Protein AF-A0A292PK91-F1 (afdb_monomer_lite)

Radius of gyration: 44.52 Å; chains: 1; bounding box: 113×105×94 Å

Organism: NCBI:txid59557

Foldseek 3Di:
DDDDDDDDDDPDDPVVVVVVVVVVVVVVCVVDPPDDDDDDDDDDDDDDDDDDDDDDDDDDDDDDDDPDDDDDDDDDDDDDDDDPPPPDDPPDDPDPPPVVVCQVPDPDDDDPDPDPPPDPPPPPPPPDPDPPVVVVVVVVVVVVLVVLQVVLVVLDDPPPPDSARDDPSNVVSVQVVCVVVVHDRPPDDPDDDPVVVVVVVVVVVVVVVVVVVVCVVVVHDDDDDPPPPPPDPPDPDPDPDDDPAAHDDPNDGDHDPVSVCVVVVVPDPDDPPPPDDDDDDDDD

Structure (mmCIF, N/CA/C/O backbone):
data_AF-A0A292PK91-F1
#
_entry.id   AF-A0A292PK91-F1
#
loop_
_atom_site.group_PDB
_atom_site.id
_atom_site.type_symbol
_atom_site.label_atom_id
_atom_site.label_alt_id
_atom_site.label_comp_id
_atom_site.label_asym_id
_atom_site.label_entity_id
_atom_site.label_seq_id
_atom_site.pdbx_PDB_ins_code
_atom_site.Cartn_x
_atom_site.Cartn_y
_atom_site.Cartn_z
_atom_site.occupancy
_atom_site.B_iso_or_equiv
_atom_site.auth_seq_id
_atom_site.auth_comp_id
_atom_site.auth_asym_id
_atom_site.auth_atom_id
_atom_site.pdbx_PDB_model_num
ATOM 1 N N . MET A 1 1 ? 52.479 -15.535 22.995 1.00 41.62 1 MET A N 1
ATOM 2 C CA . MET A 1 1 ? 52.570 -15.005 21.616 1.00 41.62 1 MET A CA 1
ATOM 3 C C . MET A 1 1 ? 51.583 -13.852 21.469 1.00 41.62 1 MET A C 1
ATOM 5 O O . MET A 1 1 ? 50.394 -14.134 21.520 1.00 41.62 1 MET A O 1
ATOM 9 N N . PRO A 1 2 ? 52.003 -12.579 21.361 1.00 46.06 2 PRO A N 1
ATOM 10 C CA . PRO A 1 2 ? 51.076 -11.486 21.078 1.00 46.06 2 PRO A CA 1
ATOM 11 C C . PRO A 1 2 ? 51.066 -11.138 19.579 1.00 46.06 2 PRO A C 1
ATOM 13 O O . PRO A 1 2 ? 52.114 -10.967 18.953 1.00 46.06 2 PRO A O 1
ATOM 16 N N . GLU A 1 3 ? 49.869 -11.047 19.000 1.00 46.84 3 GLU A N 1
ATOM 17 C CA . GLU A 1 3 ? 49.635 -10.789 17.576 1.00 46.84 3 GLU A CA 1
ATOM 18 C C . GLU A 1 3 ? 49.841 -9.309 17.208 1.00 46.84 3 GLU A C 1
ATOM 20 O O . GLU A 1 3 ? 49.245 -8.395 17.783 1.00 46.84 3 GLU A O 1
ATOM 25 N N . LYS A 1 4 ? 50.689 -9.065 16.202 1.00 50.31 4 LYS A N 1
ATOM 26 C CA . LYS A 1 4 ? 50.985 -7.735 15.651 1.00 50.31 4 LYS A CA 1
ATOM 27 C C . LYS A 1 4 ? 49.859 -7.282 14.713 1.00 50.31 4 LYS A C 1
ATOM 29 O O . LYS A 1 4 ? 49.704 -7.814 13.615 1.00 50.31 4 LYS A O 1
ATOM 34 N N . ARG A 1 5 ? 49.111 -6.242 15.099 1.00 51.91 5 ARG A N 1
ATOM 35 C CA . ARG A 1 5 ? 48.135 -5.563 14.224 1.00 51.91 5 ARG A CA 1
ATOM 36 C C . ARG A 1 5 ? 48.872 -4.712 13.180 1.00 51.91 5 ARG A C 1
ATOM 38 O O . ARG A 1 5 ? 49.519 -3.726 13.524 1.00 51.91 5 ARG A O 1
ATOM 45 N N . ARG A 1 6 ? 48.762 -5.084 11.900 1.00 52.44 6 ARG A N 1
ATOM 46 C CA . ARG A 1 6 ? 49.266 -4.312 10.749 1.00 52.44 6 ARG A CA 1
ATOM 47 C C . ARG A 1 6 ? 48.347 -3.112 10.472 1.00 52.44 6 ARG A C 1
ATOM 49 O O . ARG A 1 6 ? 47.173 -3.301 10.158 1.00 52.44 6 ARG A O 1
ATOM 56 N N . LYS A 1 7 ? 48.877 -1.888 10.580 1.00 50.34 7 LYS A N 1
ATOM 57 C CA . LYS A 1 7 ? 48.243 -0.654 10.084 1.00 50.34 7 LYS A CA 1
ATOM 58 C C . LYS A 1 7 ? 48.365 -0.630 8.554 1.00 50.34 7 LYS A C 1
ATOM 60 O O . LYS A 1 7 ? 49.451 -0.855 8.033 1.00 50.34 7 LYS A O 1
ATOM 65 N N . ARG A 1 8 ? 47.256 -0.407 7.845 1.00 48.97 8 ARG A N 1
ATOM 66 C CA . ARG A 1 8 ? 47.247 -0.154 6.396 1.00 48.97 8 ARG A CA 1
ATOM 67 C C . ARG A 1 8 ? 47.401 1.348 6.180 1.00 48.97 8 ARG A C 1
ATOM 69 O O . ARG A 1 8 ? 46.568 2.110 6.663 1.00 48.97 8 ARG A O 1
ATOM 76 N N . GLU A 1 9 ? 48.463 1.750 5.495 1.00 49.50 9 GLU A N 1
ATOM 77 C CA . GLU A 1 9 ? 48.674 3.127 5.057 1.00 49.50 9 GLU A CA 1
ATOM 78 C C . GLU A 1 9 ? 47.781 3.420 3.845 1.00 49.50 9 GLU A C 1
ATOM 80 O O . GLU A 1 9 ? 47.772 2.677 2.865 1.00 49.50 9 GLU A O 1
ATOM 85 N N . ILE A 1 10 ? 46.991 4.489 3.941 1.00 54.09 10 ILE A N 1
ATOM 86 C CA . ILE A 1 10 ? 46.208 5.061 2.845 1.00 54.09 10 ILE A CA 1
ATOM 87 C C . ILE A 1 10 ? 46.933 6.349 2.473 1.00 54.09 10 ILE A C 1
ATOM 89 O O . ILE A 1 10 ? 46.660 7.392 3.057 1.00 54.09 10 ILE A O 1
ATOM 93 N N . LEU A 1 11 ? 47.900 6.281 1.561 1.00 53.09 11 LEU A N 1
ATOM 94 C CA . LEU A 1 11 ? 48.568 7.484 1.066 1.00 53.09 11 LEU A CA 1
ATOM 95 C C . LEU A 1 11 ? 49.100 7.264 -0.358 1.00 53.09 11 LEU A C 1
ATOM 97 O O . LEU A 1 11 ? 50.281 7.012 -0.555 1.00 53.09 11 LEU A O 1
ATOM 101 N N . SER A 1 12 ? 48.221 7.340 -1.363 1.00 53.69 12 SER A N 1
ATOM 102 C CA . SER A 1 12 ? 48.655 7.551 -2.762 1.00 53.69 12 SER A CA 1
ATOM 103 C C . SER A 1 12 ? 47.572 8.001 -3.760 1.00 53.69 12 SER A C 1
ATOM 105 O O . SER A 1 12 ? 47.900 8.214 -4.922 1.00 53.69 12 SER A O 1
ATOM 107 N N . SER A 1 13 ? 46.306 8.215 -3.367 1.00 53.09 13 SER A N 1
ATOM 108 C CA . SER A 1 13 ? 45.252 8.578 -4.343 1.00 53.09 13 SER A CA 1
ATOM 109 C C . SER A 1 13 ? 45.141 10.080 -4.649 1.00 53.09 13 SER A C 1
ATOM 111 O O . SER A 1 13 ? 44.641 10.445 -5.710 1.00 53.09 13 SER A O 1
ATOM 113 N N . SER A 1 14 ? 45.625 10.964 -3.767 1.00 58.06 14 SER A N 1
ATOM 114 C CA . SER A 1 14 ? 45.359 12.410 -3.864 1.00 58.06 14 SER A CA 1
ATOM 115 C C . SER A 1 14 ? 46.046 13.103 -5.041 1.00 58.06 14 SER A C 1
ATOM 117 O O . SER A 1 14 ? 45.512 14.074 -5.560 1.00 58.06 14 SER A O 1
ATOM 119 N N . ARG A 1 15 ? 47.203 12.608 -5.500 1.00 58.53 15 ARG A N 1
ATOM 120 C CA . ARG A 1 15 ? 47.969 13.252 -6.582 1.00 58.53 15 ARG A CA 1
ATOM 121 C C . ARG A 1 15 ? 47.265 13.125 -7.939 1.00 58.53 15 ARG A C 1
ATOM 123 O O . ARG A 1 15 ? 47.199 14.092 -8.680 1.00 58.53 15 ARG A O 1
ATOM 130 N N . SER A 1 16 ? 46.635 11.974 -8.193 1.00 64.50 16 SER A N 1
ATOM 131 C CA . SER A 1 16 ? 45.900 11.710 -9.442 1.00 64.50 16 SER A CA 1
ATOM 132 C C . SER A 1 16 ? 44.569 12.459 -9.557 1.00 64.50 16 SER A C 1
ATOM 134 O O . SER A 1 16 ? 44.054 12.637 -10.658 1.00 64.50 16 SER A O 1
ATOM 136 N N . ASP A 1 17 ? 43.986 12.872 -8.430 1.00 67.50 17 ASP A N 1
ATOM 137 C CA . ASP A 1 17 ? 42.714 13.596 -8.424 1.00 67.50 17 ASP A CA 1
ATOM 138 C C . ASP A 1 17 ? 42.921 15.096 -8.666 1.00 67.50 17 ASP A C 1
ATOM 140 O O . ASP A 1 17 ? 42.084 15.719 -9.316 1.00 67.50 17 ASP A O 1
ATOM 144 N N . VAL A 1 18 ? 44.068 15.648 -8.248 1.00 71.62 18 VAL A N 1
ATOM 145 C CA . VAL A 1 18 ? 44.488 17.014 -8.607 1.00 71.62 18 VAL A CA 1
ATOM 146 C C . VAL A 1 18 ? 44.707 17.121 -10.120 1.00 71.62 18 VAL A C 1
ATOM 148 O O . VAL A 1 18 ? 44.145 18.013 -10.751 1.00 71.62 18 VAL A O 1
ATOM 151 N N . ASP A 1 19 ? 45.386 16.140 -10.725 1.00 78.38 19 ASP A N 1
ATOM 152 C CA . ASP A 1 19 ? 45.635 16.118 -12.174 1.00 78.38 19 ASP A CA 1
ATOM 153 C C . ASP A 1 19 ? 44.333 16.078 -13.000 1.00 78.38 19 ASP A C 1
ATOM 155 O O . ASP A 1 19 ? 44.222 16.722 -14.043 1.00 78.38 19 ASP A O 1
ATOM 159 N N . LYS A 1 20 ? 43.301 15.360 -12.531 1.00 81.75 20 LYS A N 1
ATOM 160 C CA . LYS A 1 20 ? 41.987 15.316 -13.204 1.00 81.75 20 LYS A CA 1
ATOM 161 C C . LYS A 1 20 ? 41.263 16.658 -13.132 1.00 81.75 20 LYS A C 1
ATOM 163 O O . LYS A 1 20 ? 40.652 17.066 -14.118 1.00 81.75 20 LYS A O 1
ATOM 168 N N . ILE A 1 21 ? 41.317 17.332 -11.983 1.00 84.75 21 ILE A N 1
ATOM 169 C CA . ILE A 1 21 ? 40.688 18.646 -11.789 1.00 84.75 21 ILE A CA 1
ATOM 170 C C . ILE A 1 21 ? 41.327 19.678 -12.726 1.00 84.75 21 ILE A C 1
ATOM 172 O O . ILE A 1 21 ? 40.604 20.445 -13.363 1.00 84.75 21 ILE A O 1
ATOM 176 N N . ASP A 1 22 ? 42.648 19.637 -12.893 1.00 87.81 22 ASP A N 1
ATOM 177 C CA . ASP A 1 22 ? 43.370 20.539 -13.795 1.00 87.81 22 ASP A CA 1
ATOM 178 C C . ASP A 1 22 ? 43.026 20.298 -15.275 1.00 87.81 22 ASP A C 1
ATOM 180 O O . ASP A 1 22 ? 42.898 21.251 -16.051 1.00 87.81 22 ASP A O 1
ATOM 184 N N . ILE A 1 23 ? 42.794 19.041 -15.673 1.00 88.31 23 ILE A N 1
ATOM 185 C CA . ILE A 1 23 ? 42.332 18.695 -17.028 1.00 88.31 23 ILE A CA 1
ATOM 186 C C . ILE A 1 23 ? 40.928 19.256 -17.291 1.00 88.31 23 ILE A C 1
ATOM 188 O O . ILE A 1 23 ? 40.697 19.870 -18.335 1.00 88.31 23 ILE A O 1
ATOM 192 N N . PHE A 1 24 ? 39.993 19.095 -16.347 1.00 87.50 24 PHE A N 1
ATOM 193 C CA . PHE A 1 24 ? 38.642 19.651 -16.489 1.00 87.50 24 PHE A CA 1
ATOM 194 C C . PHE A 1 24 ? 38.646 21.176 -16.505 1.00 87.50 24 PHE A C 1
ATOM 196 O O . PHE A 1 24 ? 37.908 21.781 -17.280 1.00 87.50 24 PHE A O 1
ATOM 203 N N . ARG A 1 25 ? 39.504 21.800 -15.698 1.00 86.38 25 ARG A N 1
ATOM 204 C CA . ARG A 1 25 ? 39.635 23.252 -15.646 1.00 86.38 25 ARG A CA 1
ATOM 205 C C . ARG A 1 25 ? 40.167 23.822 -16.962 1.00 86.38 25 ARG A C 1
ATOM 207 O O . ARG A 1 25 ? 39.564 24.750 -17.487 1.00 86.38 25 ARG A O 1
ATOM 214 N N . ARG A 1 26 ? 41.188 23.203 -17.569 1.00 86.88 26 ARG A N 1
ATOM 215 C CA . ARG A 1 26 ? 41.674 23.580 -18.912 1.00 86.88 26 ARG A CA 1
ATOM 216 C C . ARG A 1 26 ? 40.615 23.418 -20.001 1.00 86.88 26 ARG A C 1
ATOM 218 O O . ARG A 1 26 ? 40.516 24.263 -20.882 1.00 86.88 26 ARG A O 1
ATOM 225 N N . HIS A 1 27 ? 39.831 22.341 -19.949 1.00 91.69 27 HIS A N 1
ATOM 226 C CA . HIS A 1 27 ? 38.741 22.121 -20.904 1.00 91.69 27 HIS A CA 1
ATOM 227 C C . HIS A 1 27 ? 37.598 23.129 -20.711 1.00 91.69 27 HIS A C 1
ATOM 229 O O . HIS A 1 27 ? 36.931 23.511 -21.666 1.00 91.69 27 HIS A O 1
ATOM 235 N N . PHE A 1 28 ? 37.346 23.559 -19.477 1.00 86.88 28 PHE A N 1
ATOM 236 C CA . PHE A 1 28 ? 36.344 24.576 -19.187 1.00 86.88 28 PHE A CA 1
ATOM 237 C C . PHE A 1 28 ? 36.811 25.966 -19.641 1.00 86.88 28 PHE A C 1
ATOM 239 O O . PHE A 1 28 ? 36.078 26.658 -20.337 1.00 86.88 28 PHE A O 1
ATOM 246 N N . GLU A 1 29 ? 38.052 26.343 -19.334 1.00 83.12 29 GLU A N 1
ATOM 247 C CA . GLU A 1 29 ? 38.651 27.622 -19.743 1.00 83.12 29 GLU A CA 1
ATOM 248 C C . GLU A 1 29 ? 38.802 27.745 -21.273 1.00 83.12 29 GLU A C 1
ATOM 250 O O . GLU A 1 29 ? 38.743 28.848 -21.810 1.00 83.12 29 GLU A O 1
ATOM 255 N N . SER A 1 30 ? 38.945 26.634 -22.008 1.00 85.62 30 SER A N 1
ATOM 256 C CA . SER A 1 30 ? 38.970 26.661 -23.479 1.00 85.62 30 SER A CA 1
ATOM 257 C C . SER A 1 30 ? 37.585 26.813 -24.112 1.00 85.62 30 SER A C 1
ATOM 259 O O . SER A 1 30 ? 37.466 27.368 -25.203 1.00 85.62 30 SER A O 1
ATOM 261 N N . GLN A 1 31 ? 36.539 26.323 -23.441 1.00 83.81 31 GLN A N 1
ATOM 262 C CA . GLN A 1 31 ? 35.146 26.447 -23.886 1.00 83.81 31 GLN A CA 1
ATOM 263 C C . GLN A 1 31 ? 34.555 27.815 -23.529 1.00 83.81 31 GLN A C 1
ATOM 265 O O . GLN A 1 31 ? 33.691 28.321 -24.244 1.00 83.81 31 GLN A O 1
ATOM 270 N N . PHE A 1 32 ? 35.025 28.419 -22.437 1.00 81.88 32 PHE A N 1
ATOM 271 C CA . PHE A 1 32 ? 34.525 29.685 -21.922 1.00 81.88 32 PHE A CA 1
ATOM 272 C C . PHE A 1 32 ? 35.673 30.684 -21.831 1.00 81.88 32 PHE A C 1
ATOM 274 O O . PHE A 1 32 ? 36.476 30.642 -20.900 1.00 81.88 32 PHE A O 1
ATOM 281 N N . ALA A 1 33 ? 35.735 31.602 -22.800 1.00 69.75 33 ALA A N 1
ATOM 282 C CA . ALA A 1 33 ? 36.666 32.718 -22.736 1.00 69.75 33 ALA A CA 1
ATOM 283 C C . ALA A 1 33 ? 36.435 33.496 -21.424 1.00 69.75 33 ALA A C 1
ATOM 285 O O . ALA A 1 33 ? 35.282 33.821 -21.116 1.00 69.75 33 ALA A O 1
ATOM 286 N N . PRO A 1 34 ? 37.490 33.796 -20.645 1.00 72.69 34 PRO A N 1
ATOM 287 C CA . PRO A 1 34 ? 37.343 34.554 -19.414 1.00 72.69 34 PRO A CA 1
ATOM 288 C C . PRO A 1 34 ? 36.714 35.915 -19.729 1.00 72.69 34 PRO A C 1
ATOM 290 O O . PRO A 1 34 ? 37.194 36.661 -20.587 1.00 72.69 34 PRO A O 1
ATOM 293 N N . LEU A 1 35 ? 35.593 36.209 -19.066 1.00 61.81 35 LEU A N 1
ATOM 294 C CA . LEU A 1 35 ? 34.918 37.500 -19.166 1.00 61.81 35 LEU A CA 1
ATOM 295 C C . LEU A 1 35 ? 35.902 38.583 -18.710 1.00 61.81 35 LEU A C 1
ATOM 297 O O . LEU A 1 35 ? 36.516 38.445 -17.656 1.00 61.81 35 LEU A O 1
ATOM 301 N N . LYS A 1 36 ? 36.076 39.638 -19.515 1.00 58.78 36 LYS A N 1
ATOM 302 C CA . LYS A 1 36 ? 36.983 40.749 -19.193 1.00 58.78 36 LYS A CA 1
ATOM 303 C C . LYS A 1 36 ? 36.565 41.373 -17.860 1.00 58.78 36 LYS A C 1
ATOM 305 O O . LYS A 1 36 ? 35.414 41.774 -17.707 1.00 58.78 36 LYS A O 1
ATOM 310 N N . ASP A 1 37 ? 37.514 41.428 -16.932 1.00 50.34 37 ASP A N 1
ATOM 311 C CA . ASP A 1 37 ? 37.335 41.801 -15.532 1.00 50.34 37 ASP A CA 1
ATOM 312 C C . ASP A 1 37 ? 36.536 43.104 -15.345 1.00 50.34 37 ASP A C 1
ATOM 314 O O . ASP A 1 37 ? 37.035 44.207 -15.577 1.00 50.34 37 ASP A O 1
ATOM 318 N N . THR A 1 38 ? 35.310 43.001 -14.831 1.00 45.50 38 THR A N 1
ATOM 319 C CA . THR A 1 38 ? 34.719 44.077 -14.031 1.00 45.50 38 THR A CA 1
ATOM 320 C C . THR A 1 38 ? 35.256 43.946 -12.613 1.00 45.50 38 THR A C 1
ATOM 322 O O . THR A 1 38 ? 34.943 42.997 -11.903 1.00 45.50 38 THR A O 1
ATOM 325 N N . GLN A 1 39 ? 36.091 44.904 -12.221 1.00 47.28 39 GLN A N 1
ATOM 326 C CA . GLN A 1 39 ? 36.638 45.073 -10.876 1.00 47.28 39 GLN A CA 1
ATOM 327 C C . GLN A 1 39 ? 35.540 44.966 -9.799 1.00 47.28 39 GLN A C 1
ATOM 329 O O . GLN A 1 39 ? 34.753 45.898 -9.622 1.00 47.28 39 GLN A O 1
ATOM 334 N N . GLU A 1 40 ? 35.502 43.870 -9.039 1.00 46.97 40 GLU A N 1
ATOM 335 C CA . GLU A 1 40 ? 34.671 43.778 -7.836 1.00 46.97 40 GLU A CA 1
ATOM 336 C C . GLU A 1 40 ? 35.448 44.283 -6.610 1.00 46.97 40 GLU A C 1
ATOM 338 O O . GLU A 1 40 ? 36.469 43.728 -6.201 1.00 46.97 40 GLU A O 1
ATOM 343 N N . LYS A 1 41 ? 34.948 45.371 -6.012 1.00 39.41 41 LYS A N 1
ATOM 344 C CA . LYS A 1 41 ? 35.396 45.896 -4.712 1.00 39.41 41 LYS A CA 1
ATOM 345 C C . LYS A 1 41 ? 34.861 45.013 -3.572 1.00 39.41 41 LYS A C 1
ATOM 347 O O . LYS A 1 41 ? 33.710 44.582 -3.642 1.00 39.41 41 LYS A O 1
ATOM 352 N N . PRO A 1 42 ? 35.608 44.817 -2.468 1.00 45.25 42 PRO A N 1
ATOM 353 C CA . PRO A 1 42 ? 35.117 44.040 -1.337 1.00 45.25 42 PRO A CA 1
ATOM 354 C C . PRO A 1 42 ? 34.151 44.879 -0.491 1.00 45.25 42 PRO A C 1
ATOM 356 O O . PRO A 1 42 ? 34.502 45.967 -0.033 1.00 45.25 42 PRO A O 1
ATOM 359 N N . SER A 1 43 ? 32.947 44.367 -0.224 1.00 38.59 43 SER A N 1
ATOM 360 C CA . SER A 1 43 ? 32.068 44.930 0.807 1.00 38.59 43 SER A CA 1
ATOM 361 C C . SER A 1 43 ? 31.562 43.859 1.771 1.00 38.59 43 SER A C 1
ATOM 363 O O . SER A 1 43 ? 31.421 42.679 1.453 1.00 38.59 43 SER A O 1
ATOM 365 N N . SER A 1 44 ? 31.425 44.292 3.016 1.00 38.91 44 SER A N 1
ATOM 366 C CA . SER A 1 44 ? 31.301 43.508 4.234 1.00 38.91 44 SER A CA 1
ATOM 367 C C . SER A 1 44 ? 29.843 43.196 4.608 1.00 38.91 44 SER A C 1
ATOM 369 O O . SER A 1 44 ? 28.887 43.800 4.136 1.00 38.91 44 SER A O 1
ATOM 371 N N . LYS A 1 45 ? 29.694 42.205 5.494 1.00 42.59 45 LYS A N 1
ATOM 372 C CA . LYS A 1 45 ? 28.455 41.640 6.065 1.00 42.59 45 LYS A CA 1
ATOM 373 C C . LYS A 1 45 ? 27.450 42.693 6.588 1.00 42.59 45 LYS A C 1
ATOM 375 O O . LYS A 1 45 ? 27.857 43.512 7.408 1.00 42.59 45 LYS A O 1
ATOM 380 N N . LYS A 1 46 ? 26.136 42.503 6.331 1.00 37.56 46 LYS A N 1
ATOM 381 C CA . LYS A 1 46 ? 25.048 42.221 7.325 1.00 37.56 46 LYS A CA 1
ATOM 382 C C . LYS A 1 46 ? 23.602 42.473 6.804 1.00 37.56 46 LYS A C 1
ATOM 384 O O . LYS A 1 46 ? 23.305 43.536 6.296 1.00 37.56 46 LYS A O 1
ATOM 389 N N . HIS A 1 47 ? 22.722 41.508 7.126 1.00 30.78 47 HIS A N 1
ATOM 390 C CA . HIS A 1 47 ? 21.280 41.558 7.483 1.00 30.78 47 HIS A CA 1
ATOM 391 C C . HIS A 1 47 ? 20.142 42.054 6.541 1.00 30.78 47 HIS A C 1
ATOM 393 O O . HIS A 1 47 ? 20.088 43.206 6.148 1.00 30.78 47 HIS A O 1
ATOM 399 N N . LYS A 1 48 ? 19.098 41.192 6.510 1.00 33.38 48 LYS A N 1
ATOM 400 C CA . LYS A 1 48 ? 17.631 41.433 6.647 1.00 33.38 48 LYS A CA 1
ATOM 401 C C . LYS A 1 48 ? 16.748 41.801 5.424 1.00 33.38 48 LYS A C 1
ATOM 403 O O . LYS A 1 48 ? 16.759 42.915 4.934 1.00 33.38 48 LYS A O 1
ATOM 408 N N . THR A 1 49 ? 15.844 40.846 5.134 1.00 31.83 49 THR A N 1
ATOM 409 C CA . THR A 1 49 ? 14.384 40.942 4.843 1.00 31.83 49 THR A CA 1
ATOM 410 C C . THR A 1 49 ? 13.844 41.676 3.602 1.00 31.83 49 THR A C 1
ATOM 412 O O . THR A 1 49 ? 13.880 42.893 3.540 1.00 31.83 49 THR A O 1
ATOM 415 N N . LEU A 1 50 ? 13.190 40.875 2.735 1.00 36.84 50 LEU A N 1
ATOM 416 C CA . LEU A 1 50 ? 11.885 41.050 2.048 1.00 36.84 50 LEU A CA 1
ATOM 417 C C . LEU A 1 50 ? 11.433 42.464 1.617 1.00 36.84 50 LEU A C 1
ATOM 419 O O . LEU A 1 50 ? 11.115 43.259 2.494 1.00 36.84 50 LEU A O 1
ATOM 423 N N . ARG A 1 51 ? 11.151 42.671 0.311 1.00 30.78 51 ARG A N 1
ATOM 424 C CA . ARG A 1 51 ? 9.795 42.937 -0.253 1.00 30.78 51 ARG A CA 1
ATOM 425 C C . ARG A 1 51 ? 9.805 43.078 -1.791 1.00 30.78 51 ARG A C 1
ATOM 427 O O . ARG A 1 51 ? 10.748 43.606 -2.362 1.00 30.78 51 ARG A O 1
ATOM 434 N N . GLU A 1 52 ? 8.728 42.610 -2.419 1.00 37.75 52 GLU A N 1
ATOM 435 C CA . GLU A 1 52 ? 8.349 42.741 -3.839 1.00 37.75 52 GLU A CA 1
ATOM 436 C C . GLU A 1 52 ? 8.052 44.197 -4.269 1.00 37.75 52 GLU A C 1
ATOM 438 O O . GLU A 1 52 ? 7.488 44.933 -3.456 1.00 37.75 52 GLU A O 1
ATO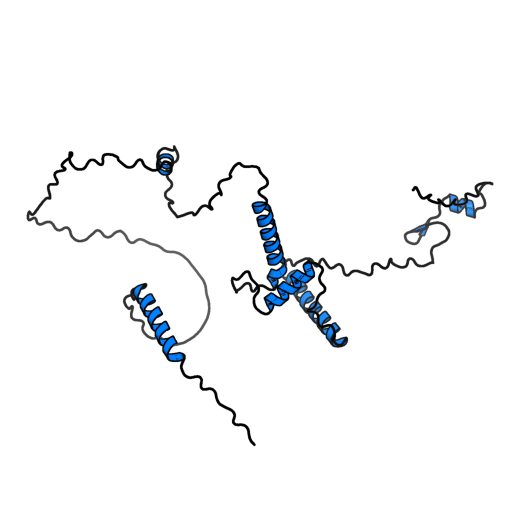M 443 N N . LYS A 1 53 ? 8.283 44.553 -5.553 1.00 35.78 53 LYS A N 1
ATOM 444 C CA . LYS A 1 53 ? 7.262 44.967 -6.564 1.00 35.78 53 LYS A CA 1
ATOM 445 C C . LYS A 1 53 ? 7.813 45.826 -7.732 1.00 35.78 53 LYS A C 1
ATOM 447 O O . LYS A 1 53 ? 8.701 46.640 -7.522 1.00 35.78 53 LYS A O 1
ATOM 452 N N . THR A 1 54 ? 7.143 45.658 -8.892 1.00 29.22 54 THR A N 1
ATOM 453 C CA . THR A 1 54 ? 6.854 46.605 -10.016 1.00 29.22 54 THR A CA 1
ATOM 454 C C . THR A 1 54 ? 8.021 47.022 -10.929 1.00 29.22 54 THR A C 1
ATOM 456 O O . THR A 1 54 ? 8.983 47.589 -10.439 1.00 29.22 54 THR A O 1
ATOM 459 N N . VAL A 1 55 ? 8.101 46.606 -12.206 1.00 37.09 55 VAL A N 1
ATOM 460 C CA . VAL A 1 55 ? 7.260 46.861 -13.414 1.00 37.09 55 VAL A CA 1
ATOM 461 C C . VAL A 1 55 ? 7.525 48.245 -14.032 1.00 37.09 55 VAL A C 1
ATOM 463 O O . VAL A 1 55 ? 7.310 49.246 -13.366 1.00 37.09 55 VAL A O 1
ATOM 466 N N . GLU A 1 56 ? 7.917 48.199 -15.318 1.00 37.84 56 GLU A N 1
ATOM 467 C CA . GLU A 1 56 ? 7.897 49.244 -16.365 1.00 37.84 56 GLU A CA 1
ATOM 468 C C . GLU A 1 56 ? 8.873 50.428 -16.255 1.00 37.84 56 GLU A C 1
ATOM 470 O O . GLU A 1 56 ? 8.799 51.201 -15.315 1.00 37.84 56 GLU A O 1
ATOM 475 N N . GLU A 1 57 ? 9.772 50.573 -17.246 1.00 39.56 57 GLU A N 1
ATOM 476 C CA . GLU A 1 57 ? 9.739 51.664 -18.249 1.00 39.56 57 GLU A CA 1
ATOM 477 C C . GLU A 1 57 ? 10.893 51.481 -19.269 1.00 39.56 57 GLU A C 1
ATOM 479 O O . GLU A 1 57 ? 12.064 51.725 -18.985 1.00 39.56 57 GLU A O 1
ATOM 484 N N . LEU A 1 58 ? 10.565 50.980 -20.464 1.00 45.06 58 LEU A N 1
ATOM 485 C CA . LEU A 1 58 ? 11.421 51.014 -21.656 1.00 45.06 58 LEU A CA 1
ATOM 486 C C . LEU A 1 58 ? 11.099 52.322 -22.383 1.00 45.06 58 LEU A C 1
ATOM 488 O O . LEU A 1 58 ? 10.011 52.440 -22.941 1.00 45.06 58 LEU A O 1
ATOM 492 N N . SER A 1 59 ? 12.020 53.285 -22.357 1.00 35.28 59 SER A N 1
ATOM 493 C CA . SER A 1 59 ? 11.868 54.571 -23.041 1.00 35.28 59 SER A CA 1
ATOM 494 C C . SER A 1 59 ? 13.134 54.929 -23.828 1.00 35.28 59 SER A C 1
ATOM 496 O O . SER A 1 59 ? 14.216 55.090 -23.261 1.00 35.28 59 SER A O 1
ATOM 498 N N . ASP A 1 60 ? 12.953 54.971 -25.150 1.00 49.28 60 ASP A N 1
ATOM 499 C CA . ASP A 1 60 ? 13.676 55.713 -26.187 1.00 49.28 60 ASP A CA 1
ATOM 500 C C . ASP A 1 60 ? 15.193 55.927 -26.056 1.00 49.28 60 ASP A C 1
ATOM 502 O O . ASP A 1 60 ? 15.675 56.911 -25.489 1.00 49.28 60 ASP A O 1
ATOM 506 N N . GLN A 1 61 ? 15.960 55.111 -26.787 1.00 47.41 61 GLN A N 1
ATOM 507 C CA . GLN A 1 61 ? 17.218 55.569 -27.381 1.00 47.41 61 GLN A CA 1
ATOM 508 C C . GLN A 1 61 ? 17.187 55.379 -28.898 1.00 47.41 61 GLN A C 1
ATOM 510 O O . GLN A 1 61 ? 17.293 54.271 -29.425 1.00 47.41 61 GLN A O 1
ATOM 515 N N . GLY A 1 62 ? 17.023 56.513 -29.583 1.00 43.16 62 GLY A N 1
ATOM 516 C CA . GLY A 1 62 ? 17.096 56.648 -31.028 1.00 43.16 62 GLY A CA 1
ATOM 517 C C . GLY A 1 62 ? 18.443 56.204 -31.594 1.00 43.16 62 GLY A C 1
ATOM 518 O O . GLY A 1 62 ? 19.500 56.345 -30.980 1.00 43.16 62 GLY A O 1
ATOM 519 N N . TRP A 1 63 ? 18.366 55.648 -32.797 1.00 61.94 63 TRP A N 1
ATOM 520 C CA . TRP A 1 63 ? 19.478 55.133 -33.581 1.00 61.94 63 TRP A CA 1
ATOM 521 C C . TRP A 1 63 ? 20.475 56.261 -33.903 1.00 61.94 63 TRP A C 1
ATOM 523 O O . TRP A 1 63 ? 20.169 57.169 -34.676 1.00 61.94 63 TRP A O 1
ATOM 533 N N . ALA A 1 64 ? 21.663 56.223 -33.297 1.00 56.25 64 ALA A N 1
ATOM 534 C CA . ALA A 1 64 ? 22.743 57.156 -33.597 1.00 56.25 64 ALA A CA 1
ATOM 535 C C . ALA A 1 64 ? 23.443 56.721 -34.894 1.00 56.25 64 ALA A C 1
ATOM 537 O O . ALA A 1 64 ? 24.028 55.640 -34.960 1.00 56.25 64 ALA A O 1
ATOM 538 N N . GLY A 1 65 ? 23.336 57.553 -35.933 1.00 53.38 65 GLY A N 1
ATOM 539 C CA . GLY A 1 65 ? 23.956 57.328 -37.236 1.00 53.38 65 GLY A CA 1
ATOM 540 C C . GLY A 1 65 ? 25.473 57.140 -37.153 1.00 53.38 65 GLY A C 1
ATOM 541 O O . GLY A 1 65 ? 26.137 57.660 -36.258 1.00 53.38 65 GLY A O 1
ATOM 542 N N . ILE A 1 66 ? 26.005 56.369 -38.101 1.00 54.28 66 ILE A N 1
ATOM 543 C CA . ILE A 1 66 ? 27.416 55.979 -38.194 1.00 54.28 66 ILE A CA 1
ATOM 544 C C . ILE A 1 66 ? 28.282 57.241 -38.376 1.00 54.28 66 IL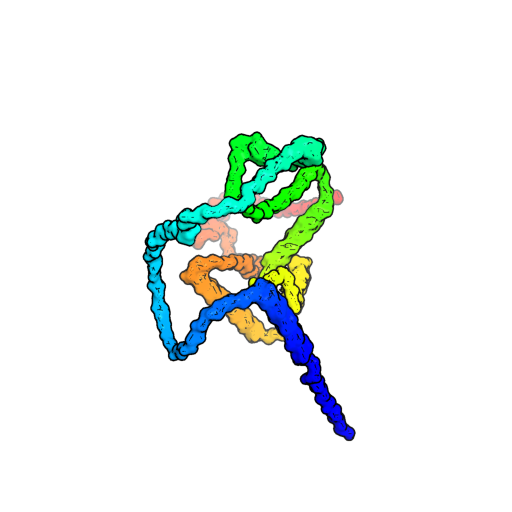E A C 1
ATOM 546 O O . ILE A 1 66 ? 28.126 57.928 -39.388 1.00 54.28 66 ILE A O 1
ATOM 550 N N . PRO A 1 67 ? 29.200 57.569 -37.449 1.00 48.53 67 PRO A N 1
ATOM 551 C CA . PRO A 1 67 ? 30.115 58.683 -37.638 1.00 48.53 67 PRO A CA 1
ATOM 552 C C . PRO A 1 67 ? 31.293 58.228 -38.505 1.00 48.53 67 PRO A C 1
ATOM 554 O O . PRO A 1 67 ? 32.080 57.380 -38.088 1.00 48.53 67 PRO A O 1
ATOM 557 N N . GLY A 1 68 ? 31.425 58.802 -39.702 1.00 52.97 68 GLY A N 1
ATOM 558 C CA . GLY A 1 68 ? 32.644 58.662 -40.503 1.00 52.97 68 GLY A CA 1
ATOM 559 C C . GLY A 1 68 ? 32.423 58.507 -42.002 1.00 52.97 68 GLY A C 1
ATOM 560 O O . GLY A 1 68 ? 32.878 57.526 -42.575 1.00 52.97 68 GLY A O 1
ATOM 561 N N . VAL A 1 69 ? 31.757 59.473 -42.636 1.00 47.28 69 VAL A N 1
ATOM 562 C CA . VAL A 1 69 ? 31.898 59.712 -44.081 1.00 47.28 69 VAL A CA 1
ATOM 563 C C . VAL A 1 69 ? 32.055 61.219 -44.269 1.00 47.28 69 VAL A C 1
ATOM 565 O O . VAL A 1 69 ? 31.085 61.947 -44.464 1.00 47.28 69 VAL A O 1
ATOM 568 N N . GLY A 1 70 ? 33.288 61.684 -44.066 1.00 42.00 70 GLY A N 1
ATOM 569 C CA . GLY A 1 70 ? 33.786 62.939 -44.619 1.00 42.00 70 GLY A CA 1
ATOM 570 C C . GLY A 1 70 ? 34.415 62.633 -45.976 1.00 42.00 70 GLY A C 1
ATOM 571 O O . GLY A 1 70 ? 35.024 61.579 -46.141 1.00 42.00 70 GLY A O 1
ATOM 572 N N . ASP A 1 71 ? 34.152 63.511 -46.930 1.00 47.16 71 ASP A N 1
ATOM 573 C CA . ASP A 1 71 ? 34.415 63.379 -48.358 1.00 47.16 71 ASP A CA 1
ATOM 574 C C . ASP A 1 71 ? 35.744 64.057 -48.726 1.00 47.16 71 ASP A C 1
ATOM 576 O O . ASP A 1 71 ? 35.863 65.276 -48.591 1.00 47.16 71 ASP A O 1
ATOM 580 N N . ASP A 1 72 ? 36.722 63.287 -49.204 1.00 42.41 72 ASP A N 1
ATOM 581 C CA . ASP A 1 72 ? 37.887 63.786 -49.935 1.00 42.41 72 ASP A CA 1
ATOM 582 C C . ASP A 1 72 ? 38.546 62.663 -50.757 1.00 42.41 72 ASP A C 1
ATOM 584 O O . ASP A 1 72 ? 39.073 61.674 -50.250 1.00 42.41 72 ASP A O 1
ATOM 588 N N . GLY A 1 73 ? 38.442 62.801 -52.082 1.00 52.72 73 GLY A N 1
ATOM 589 C CA . GLY A 1 73 ? 38.774 61.767 -53.053 1.00 52.72 73 GLY A CA 1
ATOM 590 C C . GLY A 1 73 ? 40.265 61.558 -53.320 1.00 52.72 73 GLY A C 1
ATOM 591 O O . GLY A 1 73 ? 41.036 62.503 -53.469 1.00 52.72 73 GLY A O 1
ATOM 592 N N . LEU A 1 74 ? 40.631 60.291 -53.531 1.00 44.53 74 LEU A N 1
ATOM 593 C CA . LEU A 1 74 ? 41.741 59.891 -54.390 1.00 44.53 74 LEU A CA 1
ATOM 594 C C . LEU A 1 74 ? 41.454 58.490 -54.953 1.00 44.53 74 LEU A C 1
ATOM 596 O O . LEU A 1 74 ? 41.061 57.572 -54.240 1.00 44.53 74 LEU A O 1
ATOM 600 N N . ILE A 1 75 ? 41.574 58.379 -56.270 1.00 54.41 75 ILE A N 1
ATOM 601 C CA . ILE A 1 75 ? 41.240 57.225 -57.105 1.00 54.41 75 ILE A CA 1
ATOM 602 C C . ILE A 1 75 ? 42.159 56.045 -56.772 1.00 54.41 75 ILE A C 1
ATOM 604 O O . ILE A 1 75 ? 43.364 56.170 -56.956 1.00 54.41 75 ILE A O 1
ATOM 608 N N . GLU A 1 76 ? 41.605 54.881 -56.418 1.00 55.53 76 GLU A N 1
ATOM 609 C CA . GLU A 1 76 ? 42.269 53.600 -56.685 1.00 55.53 76 GLU A CA 1
ATOM 610 C C . GLU A 1 76 ? 41.266 52.432 -56.720 1.00 55.53 76 GLU A C 1
ATOM 612 O O . GLU A 1 76 ? 40.600 52.113 -55.740 1.00 55.53 76 GLU A O 1
ATOM 617 N N . ASN A 1 77 ? 41.212 51.780 -57.884 1.00 52.88 77 ASN A N 1
ATOM 618 C CA . ASN A 1 77 ? 40.739 50.412 -58.113 1.00 52.88 77 ASN A CA 1
ATOM 619 C C . ASN A 1 77 ? 39.238 50.143 -57.912 1.00 52.88 77 ASN A C 1
ATOM 621 O O . ASN A 1 7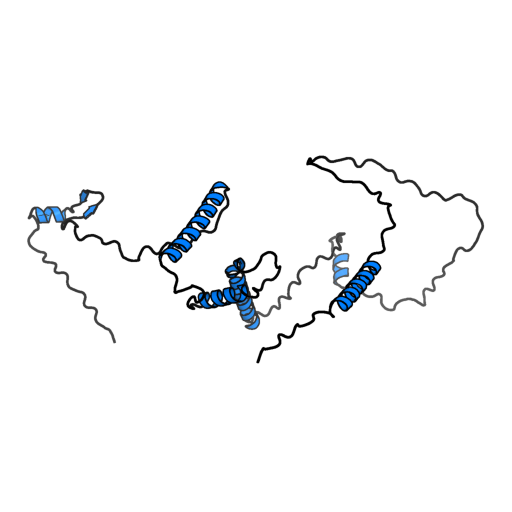7 ? 38.820 49.516 -56.942 1.00 52.88 77 ASN A O 1
ATOM 625 N N . VAL A 1 78 ? 38.424 50.490 -58.916 1.00 64.38 78 VAL A N 1
ATOM 626 C CA . VAL A 1 78 ? 37.129 49.816 -59.107 1.00 64.38 78 VAL A CA 1
ATOM 627 C C . VAL A 1 78 ? 37.413 48.431 -59.709 1.00 64.38 78 VAL A C 1
ATOM 629 O O . VAL A 1 78 ? 37.922 48.367 -60.830 1.00 64.38 78 VAL A O 1
ATOM 632 N N . PRO A 1 79 ? 37.119 47.314 -59.020 1.00 62.12 79 PRO A N 1
ATOM 633 C CA . PRO A 1 79 ? 37.287 45.990 -59.604 1.00 62.12 79 PRO A CA 1
ATOM 634 C C . PRO A 1 79 ? 36.221 45.770 -60.684 1.00 62.12 79 PRO A C 1
ATOM 636 O O . PRO A 1 79 ? 35.050 45.535 -60.386 1.00 62.12 79 PRO A O 1
ATOM 639 N N . VAL A 1 80 ? 36.622 45.831 -61.953 1.00 70.00 80 VAL A N 1
ATOM 640 C CA . VAL A 1 80 ? 35.791 45.349 -63.062 1.00 70.00 80 VAL A CA 1
ATOM 641 C C . VAL A 1 80 ? 35.840 43.823 -63.038 1.00 70.00 80 VAL A C 1
ATOM 643 O O . VAL A 1 80 ? 36.900 43.221 -63.179 1.00 70.00 80 VAL A O 1
ATOM 646 N N . THR A 1 81 ? 34.691 43.197 -62.798 1.00 72.50 81 THR A N 1
ATOM 647 C CA . THR A 1 81 ? 34.523 41.740 -62.816 1.00 72.50 81 THR A CA 1
ATOM 648 C C . THR A 1 81 ? 33.870 41.339 -64.132 1.00 72.50 81 THR A C 1
ATOM 650 O O . THR A 1 81 ? 32.691 41.601 -64.358 1.00 72.50 81 THR A O 1
ATOM 653 N N . GLU A 1 82 ? 34.643 40.713 -65.016 1.00 69.44 82 GLU A N 1
ATOM 654 C CA . GLU A 1 82 ? 34.126 40.086 -66.233 1.00 69.44 82 GLU A CA 1
ATOM 655 C C . GLU A 1 82 ? 33.712 38.640 -65.922 1.00 69.44 82 GLU A C 1
ATOM 657 O O . GLU A 1 82 ? 34.493 37.862 -65.373 1.00 69.44 82 GLU A O 1
ATOM 662 N N . PHE A 1 83 ? 32.469 38.278 -66.251 1.00 67.25 83 PHE A N 1
ATOM 663 C CA . PHE A 1 83 ? 31.957 36.916 -66.091 1.00 67.25 83 PHE A CA 1
ATOM 664 C C . PHE A 1 83 ? 32.061 36.157 -67.415 1.00 67.25 83 PHE A C 1
ATOM 666 O O . PHE A 1 83 ? 31.315 36.417 -68.360 1.00 67.25 83 PHE A O 1
ATOM 673 N N . ASP A 1 84 ? 32.960 35.177 -67.461 1.00 65.62 84 ASP A N 1
ATOM 674 C CA . ASP A 1 84 ? 33.112 34.256 -68.587 1.00 65.62 84 ASP A CA 1
ATOM 675 C C . ASP A 1 84 ? 31.937 33.249 -68.581 1.00 65.62 84 ASP A C 1
ATOM 677 O O . ASP A 1 84 ? 31.980 32.194 -67.947 1.00 65.62 84 ASP A O 1
ATOM 681 N N . ALA A 1 85 ? 30.847 33.565 -69.291 1.00 62.72 85 ALA A N 1
ATOM 682 C CA . ALA A 1 85 ? 29.592 32.792 -69.291 1.00 62.72 85 ALA A CA 1
ATOM 683 C C . ALA A 1 85 ? 29.686 31.374 -69.908 1.00 62.72 85 ALA A C 1
ATOM 685 O O . ALA A 1 85 ? 28.670 30.701 -70.084 1.00 62.72 85 ALA A O 1
ATOM 686 N N . THR A 1 86 ? 30.884 30.907 -70.266 1.00 62.47 86 THR A N 1
ATOM 687 C CA . THR A 1 86 ? 31.095 29.639 -70.981 1.00 62.47 86 THR A CA 1
ATOM 688 C C . THR A 1 86 ? 31.880 28.589 -70.196 1.00 62.47 86 THR A C 1
ATOM 690 O O . THR A 1 86 ? 31.964 27.453 -70.662 1.00 62.47 86 THR A O 1
ATOM 693 N N . LYS A 1 87 ? 32.419 28.915 -69.010 1.00 59.91 87 LYS A N 1
ATOM 694 C CA . LYS A 1 87 ? 33.286 27.987 -68.254 1.00 59.91 87 LYS A CA 1
ATOM 695 C C . LYS A 1 87 ? 32.683 27.438 -66.960 1.00 59.91 87 LYS A C 1
ATOM 697 O O . LYS A 1 87 ? 33.063 26.339 -66.574 1.00 59.91 87 LYS A O 1
ATOM 702 N N . ASP A 1 88 ? 31.656 28.082 -66.401 1.00 58.94 88 ASP A N 1
ATOM 703 C CA . ASP A 1 88 ? 31.051 27.672 -65.122 1.00 58.94 88 ASP A CA 1
ATOM 704 C C . ASP A 1 88 ? 29.528 27.459 -65.194 1.00 58.94 88 ASP A C 1
ATOM 706 O O . ASP A 1 88 ? 28.780 27.866 -64.305 1.00 58.94 88 ASP A O 1
ATOM 710 N N . LEU A 1 89 ? 29.025 26.785 -66.235 1.00 57.28 89 LEU A N 1
ATOM 711 C CA . LEU A 1 89 ? 27.683 26.198 -66.152 1.00 57.28 89 LEU A CA 1
ATOM 712 C C . LEU A 1 89 ? 27.787 24.815 -65.491 1.00 57.28 89 LEU A C 1
ATOM 714 O O . LEU A 1 89 ? 28.241 23.869 -66.146 1.00 57.28 89 LEU A O 1
ATOM 718 N N . PRO A 1 90 ? 27.324 24.617 -64.239 1.00 56.72 90 PRO A N 1
ATOM 719 C CA . PRO A 1 90 ? 27.109 23.267 -63.746 1.00 56.72 90 PRO A CA 1
ATOM 720 C C . PRO A 1 90 ? 26.070 22.605 -64.659 1.00 56.72 90 PRO A C 1
ATOM 722 O O . PRO A 1 90 ? 24.911 23.014 -64.706 1.00 56.72 90 PRO A O 1
ATOM 725 N N . ARG A 1 91 ? 26.483 21.556 -65.386 1.00 60.25 91 ARG A N 1
ATOM 726 C CA . ARG A 1 91 ? 25.662 20.738 -66.312 1.00 60.25 91 ARG A CA 1
ATOM 727 C C . ARG A 1 91 ? 24.341 20.238 -65.689 1.00 60.25 91 ARG A C 1
ATOM 729 O O . ARG A 1 91 ? 23.458 19.770 -66.400 1.00 60.25 91 ARG A O 1
ATOM 736 N N . SER A 1 92 ? 24.180 20.337 -64.373 1.00 61.12 92 SER A N 1
ATOM 737 C CA . SER A 1 92 ? 22.914 20.149 -63.681 1.00 61.12 92 SER A CA 1
ATOM 738 C C . SER A 1 92 ? 22.899 21.021 -62.432 1.00 61.12 92 SER A C 1
ATOM 740 O O . SER A 1 92 ? 23.609 20.733 -61.471 1.00 61.12 92 SER A O 1
ATOM 742 N N . VAL A 1 93 ? 22.031 22.030 -62.392 1.00 64.38 93 VAL A N 1
ATOM 743 C CA . VAL A 1 93 ? 21.540 22.547 -61.108 1.00 64.38 93 VAL A CA 1
ATOM 744 C C . VAL A 1 93 ? 20.963 21.365 -60.315 1.00 64.38 93 VAL A C 1
ATOM 746 O O . VAL A 1 93 ? 20.200 20.574 -60.887 1.00 64.38 93 VAL A O 1
ATOM 749 N N . PRO A 1 94 ? 21.342 21.156 -59.041 1.00 66.31 94 PRO A N 1
ATOM 750 C CA . PRO A 1 94 ? 20.738 20.102 -58.244 1.00 66.31 94 PRO A CA 1
ATOM 751 C C . PRO A 1 94 ? 19.244 20.407 -58.137 1.00 66.31 94 PRO A C 1
ATOM 753 O O . PRO A 1 94 ? 18.843 21.461 -57.647 1.00 66.31 94 PRO A O 1
ATOM 756 N N . LYS A 1 95 ? 18.404 19.500 -58.647 1.00 72.94 95 LYS A N 1
ATOM 757 C CA . LYS A 1 95 ? 16.954 19.603 -58.463 1.00 72.94 95 LYS A CA 1
ATOM 758 C C . LYS A 1 95 ? 16.702 19.640 -56.959 1.00 72.94 95 LYS A C 1
ATOM 760 O O . LYS A 1 95 ? 17.074 18.688 -56.272 1.00 72.94 95 LYS A O 1
ATOM 765 N N . ALA A 1 96 ? 16.096 20.722 -56.468 1.00 75.75 96 ALA A N 1
ATOM 766 C CA . ALA A 1 96 ? 15.753 20.841 -55.058 1.00 75.75 96 ALA A CA 1
ATOM 767 C C . ALA A 1 96 ? 14.971 19.589 -54.612 1.00 75.75 96 ALA A C 1
ATOM 769 O O . ALA A 1 96 ? 14.155 19.062 -55.389 1.00 75.75 96 ALA A O 1
ATOM 770 N N . PRO A 1 97 ? 15.228 19.059 -53.404 1.00 80.06 97 PRO A N 1
ATOM 771 C CA . PRO A 1 97 ? 14.556 17.863 -52.927 1.00 80.06 97 PRO A CA 1
ATOM 772 C C . PRO A 1 97 ? 13.039 18.067 -52.973 1.00 80.06 97 PRO A C 1
ATOM 774 O O . PRO A 1 97 ? 12.519 19.154 -52.721 1.00 80.06 97 PRO A O 1
ATOM 777 N N . ARG A 1 98 ? 12.294 17.000 -53.294 1.00 80.00 98 ARG A N 1
ATOM 778 C CA . ARG A 1 98 ? 10.826 17.051 -53.453 1.00 80.00 98 ARG A CA 1
ATOM 779 C C . ARG A 1 98 ? 10.104 17.681 -52.254 1.00 80.00 98 ARG A C 1
ATOM 781 O O . ARG A 1 98 ? 9.015 18.214 -52.429 1.00 80.00 98 ARG A O 1
ATOM 788 N N . SER A 1 99 ? 10.676 17.608 -51.052 1.00 81.00 99 SER A N 1
ATOM 789 C CA . SER A 1 99 ? 10.163 18.267 -49.846 1.00 81.00 99 SER A CA 1
ATOM 790 C C . SER A 1 99 ? 10.198 19.792 -49.943 1.00 81.00 99 SER A C 1
ATOM 792 O O . SER A 1 99 ? 9.207 20.441 -49.619 1.00 81.00 99 SER A O 1
ATOM 794 N N . GLU A 1 100 ? 11.300 20.354 -50.433 1.00 81.31 100 GLU A N 1
ATOM 795 C CA . GLU A 1 100 ? 11.468 21.796 -50.624 1.00 81.31 100 GLU A CA 1
ATOM 796 C C . GLU A 1 100 ? 10.593 22.291 -51.767 1.00 81.31 100 GLU A C 1
ATOM 798 O O . GLU A 1 100 ? 9.861 23.262 -51.595 1.00 81.31 100 GLU A O 1
ATOM 803 N N . LEU A 1 101 ? 10.559 21.551 -52.882 1.00 84.19 101 LEU A N 1
ATOM 804 C CA . LEU A 1 101 ? 9.689 21.881 -54.010 1.00 84.19 101 LEU A CA 1
ATOM 805 C C . LEU A 1 101 ? 8.210 21.894 -53.597 1.00 84.19 101 LEU A C 1
ATOM 807 O O . LEU A 1 101 ? 7.456 22.758 -54.025 1.00 84.19 101 LEU A O 1
ATOM 811 N N . LYS A 1 102 ? 7.784 20.960 -52.733 1.00 83.56 102 LYS A N 1
ATOM 812 C CA . LYS A 1 102 ? 6.410 20.921 -52.209 1.00 83.56 102 LYS A CA 1
ATOM 813 C C . LYS A 1 102 ? 6.112 22.062 -51.247 1.00 83.56 102 LYS A C 1
ATOM 815 O O . LYS A 1 102 ? 4.989 22.544 -51.259 1.00 83.56 102 LYS A O 1
ATOM 820 N N . SER A 1 103 ? 7.067 22.467 -50.414 1.00 83.75 103 SER A N 1
ATOM 821 C CA . SER A 1 103 ? 6.884 23.623 -49.533 1.00 83.75 103 SER A CA 1
ATOM 822 C C . SER A 1 103 ? 6.746 24.899 -50.365 1.00 83.75 103 SER A C 1
ATOM 824 O O . SER A 1 103 ? 5.769 25.6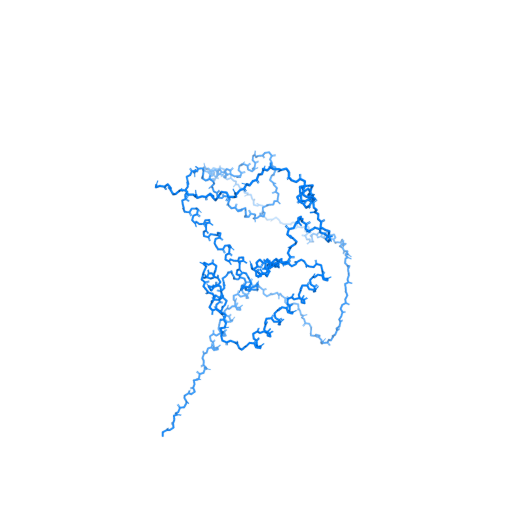27 -50.229 1.00 83.75 103 SER A O 1
ATOM 826 N N . PHE A 1 104 ? 7.667 25.087 -51.312 1.00 79.75 104 PHE A N 1
ATOM 827 C CA . PHE A 1 104 ? 7.773 26.290 -52.129 1.00 79.75 104 PHE A CA 1
ATOM 828 C C . PHE A 1 104 ? 6.667 26.422 -53.188 1.00 79.75 104 PHE A C 1
ATOM 830 O O . PHE A 1 104 ? 6.188 27.521 -53.435 1.00 79.75 104 PHE A O 1
ATOM 837 N N . MET A 1 105 ? 6.235 25.317 -53.808 1.00 85.38 105 MET A N 1
ATOM 838 C CA . MET A 1 105 ? 5.189 25.327 -54.845 1.00 85.38 105 MET A CA 1
ATOM 839 C C . MET A 1 105 ? 3.779 25.041 -54.314 1.00 85.38 105 MET A C 1
ATOM 841 O O . MET A 1 105 ? 2.835 24.962 -55.100 1.00 85.38 105 MET A O 1
ATOM 845 N N . SER A 1 106 ? 3.598 24.844 -53.006 1.00 85.44 106 SER A N 1
ATOM 846 C CA . SER A 1 106 ? 2.248 24.762 -52.444 1.00 85.44 106 SER A CA 1
ATOM 847 C C . SER A 1 106 ? 1.682 26.157 -52.201 1.00 85.44 106 SER A C 1
ATOM 849 O O . SER A 1 106 ? 2.411 27.091 -51.892 1.00 85.44 106 SER A O 1
ATOM 851 N N . SER A 1 107 ? 0.360 26.299 -52.271 1.00 83.31 107 SER A N 1
ATOM 852 C CA . SER A 1 107 ? -0.359 27.559 -52.023 1.00 83.31 107 SER A CA 1
ATOM 853 C C . SER A 1 107 ? -0.292 28.061 -50.568 1.00 83.31 107 SER A C 1
ATOM 855 O O . SER A 1 107 ? -1.091 28.905 -50.169 1.00 83.31 107 SER A O 1
ATOM 857 N N . LYS A 1 108 ? 0.591 27.491 -49.742 1.00 83.81 108 LYS A N 1
ATOM 858 C CA . LYS A 1 108 ? 0.743 27.788 -48.317 1.00 83.81 108 LYS A CA 1
ATOM 859 C C . LYS A 1 108 ? 2.089 28.496 -48.140 1.00 83.81 108 LYS A C 1
ATOM 861 O O . LYS A 1 108 ? 3.107 27.884 -48.458 1.00 83.81 108 LYS A O 1
ATOM 866 N N . PRO A 1 109 ? 2.121 29.753 -47.664 1.00 80.94 109 PRO A N 1
ATOM 867 C CA . PRO A 1 109 ? 3.373 30.484 -47.509 1.00 80.94 109 PRO A CA 1
ATOM 868 C C . PRO A 1 109 ? 4.274 29.795 -46.469 1.00 80.94 109 PRO A C 1
ATOM 870 O O . PRO A 1 109 ? 3.757 29.301 -45.459 1.00 80.94 109 PRO A O 1
ATOM 873 N N . PRO A 1 110 ? 5.604 29.747 -46.677 1.00 72.06 110 PRO A N 1
ATOM 874 C CA . PRO A 1 110 ? 6.518 29.205 -45.680 1.00 72.06 110 PRO A CA 1
ATOM 875 C C . PRO A 1 110 ? 6.490 30.097 -44.431 1.00 72.06 110 PRO A C 1
ATOM 877 O O . PRO A 1 110 ? 6.790 31.287 -44.504 1.00 72.06 110 PRO A O 1
ATOM 880 N N . LEU A 1 111 ? 6.100 29.541 -43.280 1.00 73.31 111 LEU A N 1
ATOM 881 C CA . LEU A 1 111 ? 6.117 30.280 -42.016 1.00 73.31 111 LEU A CA 1
ATOM 882 C C . LEU A 1 111 ? 7.563 30.417 -41.496 1.00 73.31 111 LEU A C 1
ATOM 884 O O . LEU A 1 111 ? 8.318 29.442 -41.554 1.00 73.31 111 LEU A O 1
ATOM 888 N N . PRO A 1 112 ? 7.956 31.582 -40.944 1.00 61.69 112 PRO A N 1
ATOM 889 C CA . PRO A 1 112 ? 9.282 31.812 -40.378 1.00 61.69 112 PRO A CA 1
ATOM 890 C C . PRO A 1 112 ? 9.408 31.160 -38.991 1.00 61.69 112 PRO A C 1
ATOM 892 O O . PRO A 1 112 ? 9.490 31.835 -37.972 1.00 61.69 112 PRO A O 1
ATOM 895 N N . THR A 1 113 ? 9.404 29.830 -38.939 1.00 51.97 113 THR A N 1
ATOM 896 C CA . THR A 1 113 ? 9.739 29.050 -37.739 1.00 51.97 113 THR A CA 1
ATOM 897 C C . THR A 1 113 ? 10.454 27.760 -38.134 1.00 51.97 113 THR A C 1
ATOM 899 O O . THR A 1 113 ? 9.986 26.651 -37.895 1.00 51.97 113 THR A O 1
ATOM 902 N N . SER A 1 114 ? 11.653 27.881 -38.706 1.00 56.62 114 SER A N 1
ATOM 903 C CA . SER A 1 114 ? 12.627 26.785 -38.691 1.00 56.62 114 SER A CA 1
ATOM 904 C C . SER A 1 114 ? 13.272 26.689 -37.303 1.00 56.62 114 SER A C 1
ATOM 906 O O . SER A 1 114 ? 14.479 26.859 -37.147 1.00 56.62 114 SER A O 1
ATOM 908 N N . SER A 1 115 ? 12.468 26.454 -36.266 1.00 52.31 115 SER A N 1
ATOM 909 C CA . SER A 1 115 ? 12.975 25.820 -35.058 1.00 52.31 115 SER A CA 1
ATOM 910 C C . SER A 1 115 ? 12.761 24.327 -35.236 1.00 52.31 115 SER A C 1
ATOM 912 O O . SER A 1 115 ? 11.662 23.871 -35.553 1.00 52.31 115 SER A O 1
ATOM 914 N N . THR A 1 116 ? 13.853 23.582 -35.094 1.00 54.09 116 THR A N 1
ATOM 915 C CA . THR A 1 116 ? 13.930 22.130 -34.963 1.00 54.09 116 THR A CA 1
ATOM 916 C C . THR A 1 116 ? 12.817 21.609 -34.057 1.00 54.09 116 THR A C 1
ATOM 918 O O . THR A 1 116 ? 12.982 21.420 -32.857 1.00 54.09 116 THR A O 1
ATOM 921 N N . THR A 1 117 ? 11.650 21.365 -34.636 1.00 45.44 117 THR A N 1
ATOM 922 C CA . THR A 1 117 ? 10.641 20.504 -34.055 1.00 45.44 117 THR A CA 1
ATOM 923 C C . THR A 1 117 ? 10.983 19.137 -34.598 1.00 45.44 117 THR A C 1
ATOM 925 O O . THR A 1 117 ? 10.648 18.777 -35.724 1.00 45.44 117 THR A O 1
ATOM 928 N N . ILE A 1 118 ? 11.735 18.391 -33.791 1.00 51.03 118 ILE A N 1
ATOM 929 C CA . ILE A 1 118 ? 11.805 16.940 -33.892 1.00 51.03 118 ILE A CA 1
ATOM 930 C C . ILE A 1 118 ? 10.360 16.468 -33.715 1.00 51.03 118 ILE A C 1
ATOM 932 O O . ILE A 1 118 ? 9.883 16.262 -32.601 1.00 51.03 118 ILE A O 1
ATOM 936 N N . LEU A 1 119 ? 9.615 16.387 -34.819 1.00 48.44 119 LEU A N 1
ATOM 937 C CA . LEU A 1 119 ? 8.382 15.626 -34.840 1.00 48.44 119 LEU A CA 1
ATOM 938 C C . LEU A 1 119 ? 8.781 14.180 -34.535 1.00 48.44 119 LEU A C 1
ATOM 940 O O . LEU A 1 119 ? 9.728 13.684 -35.158 1.00 48.44 119 LEU A O 1
ATOM 944 N N . PRO A 1 120 ? 8.099 13.489 -33.603 1.00 45.22 120 PRO A N 1
ATOM 945 C CA . PRO A 1 120 ? 8.349 12.074 -33.407 1.00 45.22 120 PRO A CA 1
ATOM 946 C C . PRO A 1 120 ? 8.132 11.407 -34.758 1.00 45.22 120 PRO A C 1
ATOM 948 O O . PRO A 1 120 ? 7.099 11.617 -35.404 1.00 45.22 120 PRO A O 1
ATOM 951 N N . THR A 1 121 ? 9.136 10.664 -35.217 1.00 45.94 121 THR A N 1
ATOM 952 C CA . THR A 1 121 ? 9.038 9.846 -36.417 1.00 45.94 121 THR A CA 1
ATOM 953 C C . THR A 1 121 ? 7.760 9.031 -36.295 1.00 45.94 121 THR A C 1
ATOM 955 O O . THR A 1 121 ? 7.691 8.103 -35.489 1.00 45.94 121 THR A O 1
ATOM 958 N N . LYS A 1 122 ? 6.728 9.398 -37.063 1.00 48.88 122 LYS A N 1
ATOM 959 C CA . LYS A 1 122 ? 5.626 8.490 -37.351 1.00 48.88 122 LYS A CA 1
ATOM 960 C C . LYS A 1 122 ? 6.311 7.285 -37.965 1.00 48.88 122 LYS A C 1
ATOM 962 O O . LYS A 1 122 ? 6.838 7.382 -39.076 1.00 48.88 122 LYS A O 1
ATOM 967 N N . SER A 1 123 ? 6.402 6.207 -37.190 1.00 50.56 123 SER A N 1
ATOM 968 C CA . SER A 1 123 ? 6.799 4.913 -37.709 1.00 50.56 123 SER A CA 1
ATOM 969 C C . SER A 1 123 ? 5.986 4.707 -38.976 1.00 50.56 123 SER A C 1
ATOM 971 O O . SER A 1 123 ? 4.784 4.993 -39.019 1.00 50.56 123 SER A O 1
ATOM 973 N N . LYS A 1 124 ? 6.682 4.330 -40.050 1.00 50.31 124 LYS A N 1
ATOM 974 C CA . LYS A 1 124 ? 6.032 3.866 -41.266 1.00 50.31 124 LYS A CA 1
ATOM 975 C C . LYS A 1 124 ? 5.000 2.846 -40.811 1.00 50.31 124 LYS A C 1
ATOM 977 O O . LYS A 1 124 ? 5.368 1.798 -40.294 1.00 50.31 124 LYS A O 1
ATOM 982 N N . LYS A 1 125 ? 3.725 3.198 -40.950 1.00 49.06 125 LYS A N 1
ATOM 983 C CA . LYS A 1 125 ? 2.641 2.236 -40.904 1.00 49.06 125 LYS A CA 1
ATOM 984 C C . LYS A 1 125 ? 2.848 1.413 -42.169 1.00 49.06 125 LYS A C 1
ATOM 986 O O . LYS A 1 125 ? 2.411 1.816 -43.244 1.00 49.06 125 LYS A O 1
ATOM 991 N N . SER A 1 126 ? 3.676 0.374 -42.066 1.00 42.94 126 SER A N 1
ATOM 992 C CA . SER A 1 126 ? 3.602 -0.747 -42.984 1.00 42.94 126 SER A CA 1
ATOM 993 C C . SER A 1 126 ? 2.175 -1.245 -42.852 1.00 42.94 126 SER A C 1
ATOM 995 O O . SER A 1 126 ? 1.744 -1.685 -41.790 1.00 42.94 126 SER A O 1
ATOM 997 N N . SER A 1 127 ? 1.407 -1.008 -43.903 1.00 46.94 127 SER A N 1
ATOM 998 C CA . SER A 1 127 ? 0.221 -1.779 -44.209 1.00 46.94 127 SER A CA 1
ATOM 999 C C . SER A 1 127 ? 0.686 -3.213 -44.445 1.00 46.94 127 SER A C 1
ATOM 1001 O O . SER A 1 127 ? 1.049 -3.560 -45.566 1.00 46.94 127 SER A O 1
ATOM 1003 N N . ASP A 1 128 ? 0.786 -3.971 -43.364 1.00 45.44 128 ASP A N 1
ATOM 1004 C CA . ASP A 1 128 ? 0.829 -5.425 -43.376 1.00 45.44 128 ASP A CA 1
ATOM 1005 C C . ASP A 1 128 ? 0.121 -5.861 -42.090 1.00 45.44 128 ASP A C 1
ATOM 1007 O O . ASP A 1 128 ? 0.680 -5.817 -40.994 1.00 45.44 128 ASP A O 1
ATOM 1011 N N . ASP A 1 129 ? -1.187 -6.077 -42.233 1.00 52.47 129 ASP A N 1
ATOM 1012 C CA . ASP A 1 129 ? -2.073 -6.680 -41.240 1.00 52.47 129 ASP A CA 1
ATOM 1013 C C . ASP A 1 129 ? -1.724 -8.168 -41.140 1.00 52.47 129 ASP A C 1
ATOM 1015 O O . ASP A 1 129 ? -2.445 -9.018 -41.647 1.00 52.47 129 ASP A O 1
ATOM 1019 N N . GLU A 1 130 ? -0.604 -8.481 -40.502 1.00 53.12 130 GLU A N 1
ATOM 1020 C CA . GLU A 1 130 ? -0.339 -9.823 -40.005 1.00 53.12 130 GLU A CA 1
ATOM 1021 C C . GLU A 1 130 ? 0.223 -9.694 -38.595 1.00 53.12 130 GLU A C 1
ATOM 1023 O O . GLU A 1 130 ? 1.085 -8.862 -38.309 1.00 53.12 130 GLU A O 1
ATOM 1028 N N . GLU A 1 131 ? -0.345 -10.489 -37.702 1.00 57.56 131 GLU A N 1
ATOM 1029 C CA . GLU A 1 131 ? -0.039 -10.625 -36.286 1.00 57.56 131 GLU A CA 1
ATOM 1030 C C . GLU A 1 131 ? 1.467 -10.833 -36.077 1.00 57.56 131 GLU A C 1
ATOM 1032 O O . GLU A 1 131 ? 1.938 -11.961 -35.999 1.00 57.56 131 GLU A O 1
ATOM 1037 N N . ASP A 1 132 ? 2.262 -9.763 -36.030 1.00 62.41 132 ASP A N 1
ATOM 1038 C CA . ASP A 1 132 ? 3.702 -9.883 -35.850 1.00 62.41 132 ASP A CA 1
ATOM 1039 C C . ASP A 1 132 ? 3.931 -10.185 -34.358 1.00 62.41 132 ASP A C 1
ATOM 1041 O O . ASP A 1 132 ? 3.869 -9.265 -33.527 1.00 62.41 132 ASP A O 1
ATOM 1045 N N . PRO A 1 133 ? 4.176 -11.451 -33.949 1.00 61.28 133 PRO A N 1
ATOM 1046 C CA . PRO A 1 133 ? 4.151 -11.855 -32.537 1.00 61.28 133 PRO A CA 1
ATOM 1047 C C . PRO A 1 133 ? 5.265 -11.170 -31.732 1.00 61.28 133 PRO A C 1
ATOM 1049 O O . PRO A 1 133 ? 5.260 -11.153 -30.499 1.00 61.28 133 PRO A O 1
ATOM 1052 N N . ARG A 1 134 ? 6.244 -10.583 -32.433 1.00 65.69 134 ARG A N 1
ATOM 1053 C CA . ARG A 1 134 ? 7.295 -9.738 -31.866 1.00 65.69 134 ARG A CA 1
ATOM 1054 C C . ARG A 1 134 ? 6.731 -8.421 -31.334 1.00 65.69 134 ARG A C 1
ATOM 1056 O O . ARG A 1 134 ? 7.123 -8.018 -30.243 1.00 65.69 134 ARG A O 1
ATOM 1063 N N . SER A 1 135 ? 5.770 -7.814 -32.032 1.00 81.81 135 SER A N 1
ATOM 1064 C CA . SER A 1 135 ? 5.124 -6.568 -31.606 1.00 81.81 135 SER A CA 1
ATOM 1065 C C . SER A 1 135 ? 4.218 -6.783 -30.388 1.00 81.81 135 SER A C 1
ATOM 1067 O O . SER A 1 135 ? 4.288 -6.018 -29.424 1.00 81.81 135 SER A O 1
ATOM 1069 N N . GLU A 1 136 ? 3.462 -7.885 -30.355 1.00 87.81 136 GLU A N 1
ATOM 1070 C CA . GLU A 1 136 ? 2.614 -8.243 -29.213 1.00 87.81 136 GLU A CA 1
ATOM 1071 C C . GLU A 1 136 ? 3.442 -8.598 -27.977 1.00 87.81 136 GLU A C 1
ATOM 1073 O O . GLU A 1 136 ? 3.184 -8.098 -26.878 1.00 87.81 136 GLU A O 1
ATOM 1078 N N . ALA A 1 137 ? 4.490 -9.413 -28.143 1.00 91.81 137 ALA A N 1
ATOM 1079 C CA . ALA A 1 137 ? 5.389 -9.762 -27.049 1.00 91.81 137 ALA A CA 1
ATOM 1080 C C . ALA A 1 137 ? 6.106 -8.529 -26.476 1.00 91.81 137 ALA A C 1
ATOM 1082 O O . ALA A 1 137 ? 6.337 -8.457 -25.267 1.00 91.81 137 ALA A O 1
ATOM 1083 N N . GLU A 1 138 ? 6.468 -7.555 -27.311 1.00 92.75 138 GLU A N 1
ATOM 1084 C CA . GLU A 1 138 ? 7.035 -6.277 -26.872 1.00 92.75 138 GLU A CA 1
ATOM 1085 C C . GLU A 1 138 ? 6.010 -5.409 -26.140 1.00 92.75 138 GLU A C 1
ATOM 1087 O O . GLU A 1 138 ? 6.315 -4.886 -25.068 1.00 92.75 138 GLU A O 1
ATOM 1092 N N . MET A 1 139 ? 4.775 -5.323 -26.637 1.00 93.00 139 MET A N 1
ATOM 1093 C CA . MET A 1 139 ? 3.683 -4.628 -25.954 1.00 93.00 139 MET A CA 1
ATOM 1094 C C . MET A 1 139 ? 3.402 -5.218 -24.570 1.00 93.00 139 MET A C 1
ATOM 1096 O O . MET A 1 139 ? 3.295 -4.473 -23.596 1.00 93.00 139 MET A O 1
ATOM 1100 N N . LEU A 1 140 ? 3.358 -6.549 -24.453 1.00 93.12 140 LEU A N 1
ATOM 1101 C CA . LEU A 1 140 ? 3.176 -7.233 -23.172 1.00 93.12 140 LEU A CA 1
ATOM 1102 C C . LEU A 1 140 ? 4.352 -6.981 -22.221 1.00 93.12 140 LEU A C 1
ATOM 1104 O O . LEU A 1 140 ? 4.145 -6.741 -21.032 1.00 93.12 140 LEU A O 1
ATOM 1108 N N . LYS A 1 141 ? 5.597 -6.987 -22.718 1.00 95.12 141 LYS A N 1
ATOM 1109 C CA . LYS A 1 141 ? 6.774 -6.618 -21.909 1.00 95.12 141 LYS A CA 1
ATOM 1110 C C . LYS A 1 141 ? 6.683 -5.174 -21.416 1.00 95.12 141 LYS A C 1
ATOM 1112 O O . LYS A 1 141 ? 6.992 -4.923 -20.250 1.00 95.12 141 LYS A O 1
ATOM 1117 N N . ASN A 1 142 ? 6.245 -4.256 -22.273 1.00 94.56 142 ASN A N 1
ATOM 1118 C CA . ASN A 1 142 ? 6.084 -2.845 -21.937 1.00 94.56 142 ASN A CA 1
ATOM 1119 C C . ASN A 1 142 ? 4.985 -2.642 -20.890 1.00 94.56 142 ASN A C 1
ATOM 1121 O O . ASN A 1 142 ? 5.211 -1.927 -19.915 1.00 94.56 142 ASN A O 1
ATOM 1125 N N . ASP A 1 143 ? 3.843 -3.319 -21.023 1.00 96.06 143 ASP A N 1
ATOM 1126 C CA . ASP A 1 143 ? 2.780 -3.264 -20.017 1.00 96.06 143 ASP A CA 1
ATOM 1127 C C . ASP A 1 143 ? 3.238 -3.877 -18.684 1.00 96.06 143 ASP A C 1
ATOM 1129 O O . ASP A 1 143 ? 3.065 -3.278 -17.626 1.00 96.06 143 ASP A O 1
ATOM 1133 N N . LEU A 1 144 ? 3.946 -5.012 -18.697 1.00 94.56 144 LEU A N 1
ATOM 1134 C CA . LEU A 1 144 ? 4.530 -5.571 -17.471 1.00 94.56 144 LEU A CA 1
ATOM 1135 C C . LEU A 1 144 ? 5.543 -4.620 -16.818 1.00 94.56 144 LEU A C 1
ATOM 1137 O O . LEU A 1 144 ? 5.601 -4.533 -15.587 1.00 94.56 144 LEU A O 1
ATOM 1141 N N . ALA A 1 145 ? 6.346 -3.913 -17.613 1.00 93.94 145 ALA A N 1
ATOM 1142 C CA . ALA A 1 145 ? 7.263 -2.896 -17.112 1.00 93.94 145 ALA A CA 1
ATOM 1143 C C . ALA A 1 145 ? 6.502 -1.707 -16.501 1.00 93.94 145 ALA A C 1
ATOM 1145 O O . ALA A 1 145 ? 6.833 -1.284 -15.391 1.00 93.94 145 ALA A O 1
ATOM 1146 N N . LEU A 1 146 ? 5.440 -1.233 -17.160 1.00 94.69 146 LEU A N 1
ATOM 1147 C CA . LEU A 1 146 ? 4.559 -0.171 -16.672 1.00 94.69 146 LEU A CA 1
ATOM 1148 C C . LEU A 1 146 ? 3.882 -0.566 -15.351 1.00 94.69 146 LEU A C 1
ATOM 1150 O O . LEU A 1 146 ? 3.922 0.186 -14.377 1.00 94.69 146 LEU A O 1
ATOM 1154 N N . GLN A 1 147 ? 3.310 -1.768 -15.282 1.00 95.12 147 GLN A N 1
ATOM 1155 C CA . GLN A 1 147 ? 2.671 -2.294 -14.077 1.00 95.12 147 GLN A CA 1
ATOM 1156 C C . GLN A 1 147 ? 3.655 -2.367 -12.902 1.00 95.12 147 GLN A C 1
ATOM 1158 O O . GLN A 1 147 ? 3.299 -2.004 -11.777 1.00 95.12 147 GLN A O 1
ATOM 1163 N N . ARG A 1 148 ? 4.898 -2.812 -13.146 1.00 94.44 148 ARG A N 1
ATOM 1164 C CA . ARG A 1 148 ? 5.968 -2.824 -12.132 1.00 94.44 148 ARG A CA 1
ATOM 1165 C C . ARG A 1 148 ? 6.314 -1.413 -11.674 1.00 94.44 148 ARG A C 1
ATOM 1167 O O . ARG A 1 148 ? 6.339 -1.179 -10.472 1.00 94.44 148 ARG A O 1
ATOM 1174 N N . LEU A 1 149 ? 6.507 -0.474 -12.602 1.00 93.12 149 LEU A N 1
ATOM 1175 C CA . LEU A 1 149 ? 6.818 0.925 -12.295 1.00 93.12 149 LEU A CA 1
ATOM 1176 C C . LEU A 1 149 ? 5.734 1.550 -11.413 1.00 93.12 149 LEU A C 1
ATOM 1178 O O . LEU A 1 149 ? 6.044 2.104 -10.362 1.00 93.12 149 LEU A O 1
ATOM 1182 N N . LEU A 1 150 ? 4.461 1.418 -11.791 1.00 93.06 150 LEU A N 1
ATOM 1183 C CA . LEU A 1 150 ? 3.353 2.013 -11.041 1.00 93.06 150 LEU A CA 1
ATOM 1184 C C . LEU A 1 150 ? 3.228 1.423 -9.630 1.00 93.06 150 LEU A C 1
ATOM 1186 O O . LEU A 1 150 ? 3.068 2.172 -8.665 1.00 93.06 150 LEU A O 1
ATOM 1190 N N . ARG A 1 151 ? 3.359 0.096 -9.488 1.00 93.44 151 ARG A N 1
ATOM 1191 C CA . ARG A 1 151 ? 3.279 -0.594 -8.187 1.00 93.44 151 ARG A CA 1
ATOM 1192 C C . ARG A 1 151 ? 4.477 -0.296 -7.285 1.00 93.44 151 ARG A C 1
ATOM 1194 O O . ARG A 1 151 ? 4.313 -0.134 -6.078 1.00 93.44 151 ARG A O 1
ATOM 1201 N N . GLU A 1 152 ? 5.674 -0.239 -7.857 1.00 92.75 152 GLU A N 1
ATOM 1202 C CA . GLU A 1 152 ? 6.942 -0.114 -7.129 1.00 92.75 152 GLU A CA 1
ATOM 1203 C C . GLU A 1 152 ? 7.438 1.337 -7.028 1.00 92.75 152 GLU A C 1
ATOM 1205 O O . GLU A 1 152 ? 8.469 1.573 -6.404 1.00 92.75 152 GLU A O 1
ATOM 1210 N N . SER A 1 153 ? 6.707 2.314 -7.576 1.00 93.06 153 SER A N 1
ATOM 1211 C CA . SER A 1 153 ? 7.063 3.744 -7.582 1.00 93.06 153 SER A CA 1
ATOM 1212 C C . SER A 1 153 ? 7.433 4.289 -6.198 1.00 93.06 153 SER A C 1
ATOM 1214 O O . SER A 1 153 ? 8.381 5.050 -6.074 1.00 93.06 153 SER A O 1
ATOM 1216 N N . HIS A 1 154 ? 6.771 3.825 -5.137 1.00 91.31 154 HIS A N 1
ATOM 1217 C CA . HIS A 1 154 ? 7.059 4.193 -3.744 1.00 91.31 154 HIS A CA 1
ATOM 1218 C C . HIS A 1 154 ? 8.433 3.718 -3.229 1.00 91.31 154 HIS A C 1
ATOM 1220 O O . HIS A 1 154 ? 8.900 4.180 -2.188 1.00 91.31 154 HIS A O 1
ATOM 1226 N N . LEU A 1 155 ? 9.055 2.746 -3.902 1.00 91.56 155 LEU A N 1
ATOM 1227 C CA . LEU A 1 155 ? 10.415 2.271 -3.625 1.00 91.56 155 LEU A CA 1
ATOM 1228 C C . LEU A 1 155 ? 11.465 2.997 -4.476 1.00 91.56 155 LEU A C 1
ATOM 1230 O O . LEU A 1 155 ? 12.661 2.878 -4.190 1.00 91.56 155 LEU A O 1
ATOM 1234 N N . LEU A 1 156 ? 11.036 3.702 -5.525 1.00 90.50 156 LEU A N 1
ATOM 1235 C CA . LEU A 1 156 ? 11.895 4.531 -6.357 1.00 90.50 156 LEU A CA 1
ATOM 1236 C C . LEU A 1 156 ? 12.013 5.913 -5.715 1.00 90.50 156 LEU A C 1
ATOM 1238 O O . LEU A 1 156 ? 11.037 6.492 -5.245 1.00 90.50 156 LEU A O 1
ATOM 1242 N N . ASP A 1 157 ? 13.233 6.432 -5.668 1.00 80.69 157 ASP A N 1
ATOM 1243 C CA . ASP A 1 157 ? 13.472 7.780 -5.171 1.00 80.69 157 ASP A CA 1
ATOM 1244 C C . ASP A 1 157 ? 13.186 8.773 -6.299 1.00 80.69 157 ASP A C 1
ATOM 1246 O O . ASP A 1 157 ? 13.869 8.753 -7.330 1.00 80.69 157 ASP A O 1
ATOM 1250 N N . SER A 1 158 ? 12.191 9.641 -6.094 1.00 76.50 158 SER A N 1
ATOM 1251 C CA . SER A 1 158 ? 11.784 10.675 -7.051 1.00 76.50 158 SER A CA 1
ATOM 1252 C C . SER A 1 158 ? 12.928 11.621 -7.431 1.00 76.50 158 SER A C 1
ATOM 1254 O O . SER A 1 158 ? 12.872 12.243 -8.486 1.00 76.50 158 SER A O 1
ATOM 1256 N N . THR A 1 159 ? 13.974 11.715 -6.604 1.00 73.25 159 THR A N 1
ATOM 1257 C CA . THR A 1 159 ? 15.133 12.589 -6.841 1.00 73.25 159 THR A CA 1
ATOM 1258 C C . THR A 1 159 ? 16.248 11.928 -7.655 1.00 73.25 159 THR A C 1
ATOM 1260 O O . THR A 1 159 ? 17.095 12.615 -8.218 1.00 73.25 159 THR A O 1
ATOM 1263 N N . SER A 1 160 ? 16.254 10.595 -7.756 1.00 77.00 160 SER A N 1
ATOM 1264 C CA . SER A 1 160 ? 17.382 9.843 -8.322 1.00 77.00 160 SER A CA 1
ATOM 1265 C C . SER A 1 160 ? 17.400 9.772 -9.853 1.00 77.00 160 SER A C 1
ATOM 1267 O O . SER A 1 160 ? 18.388 9.310 -10.425 1.00 77.00 160 SER A O 1
ATOM 1269 N N . GLY A 1 161 ? 16.310 10.176 -10.521 1.00 80.25 161 GLY A N 1
ATOM 1270 C CA . GLY A 1 161 ? 16.165 10.147 -11.984 1.00 80.25 161 GLY A CA 1
ATOM 1271 C C . GLY A 1 161 ? 16.248 8.749 -12.619 1.00 80.25 161 GLY A C 1
ATOM 1272 O O . GLY A 1 161 ? 16.223 8.630 -13.841 1.00 80.25 161 GLY A O 1
ATOM 1273 N N . LYS A 1 162 ? 16.359 7.683 -11.814 1.00 84.44 162 LYS A N 1
ATOM 1274 C CA . LYS A 1 162 ? 16.516 6.296 -12.264 1.00 84.44 162 LYS A CA 1
ATOM 1275 C C . LYS A 1 162 ? 15.226 5.521 -12.029 1.00 84.44 162 LYS A C 1
ATOM 1277 O O . LYS A 1 162 ? 14.703 5.482 -10.920 1.00 84.44 162 LYS A O 1
ATOM 1282 N N . LEU A 1 163 ? 14.752 4.856 -13.080 1.00 83.62 163 LEU A N 1
ATOM 1283 C CA . LEU A 1 163 ? 13.533 4.039 -13.059 1.00 83.62 163 LEU A CA 1
ATOM 1284 C C . LEU A 1 163 ? 13.749 2.636 -12.471 1.00 83.62 163 LEU A C 1
ATOM 1286 O O . LEU A 1 163 ? 12.798 1.875 -12.306 1.00 83.62 163 LEU A O 1
ATOM 1290 N N . GLU A 1 164 ? 14.990 2.286 -12.134 1.00 85.88 164 GLU A N 1
ATOM 1291 C CA . GLU A 1 164 ? 15.335 0.992 -11.559 1.00 85.88 164 GLU A CA 1
ATOM 1292 C C . GLU A 1 164 ? 15.696 1.111 -10.079 1.00 85.88 164 GLU A C 1
ATOM 1294 O O . GLU A 1 164 ? 16.563 1.891 -9.676 1.00 85.88 164 GLU A O 1
ATOM 1299 N N . ALA A 1 165 ? 15.058 0.279 -9.254 1.00 88.94 165 ALA A N 1
ATOM 1300 C CA . ALA A 1 165 ? 15.378 0.187 -7.840 1.00 88.94 165 ALA A CA 1
ATOM 1301 C C . ALA A 1 165 ? 16.773 -0.431 -7.651 1.00 88.94 165 ALA A C 1
ATOM 1303 O O . ALA A 1 165 ? 17.059 -1.520 -8.152 1.00 88.94 165 ALA A O 1
ATOM 1304 N N . THR A 1 166 ? 17.633 0.229 -6.874 1.00 89.44 166 THR A N 1
ATOM 1305 C CA . THR A 1 166 ? 18.995 -0.243 -6.572 1.00 89.44 166 THR A CA 1
ATOM 1306 C C . THR A 1 166 ? 19.135 -0.683 -5.109 1.00 89.44 166 THR A C 1
ATOM 1308 O O . THR A 1 166 ? 18.289 -0.395 -4.255 1.00 89.44 166 THR A O 1
ATOM 1311 N N . GLY A 1 167 ? 20.183 -1.459 -4.809 1.00 90.94 167 GLY A N 1
ATOM 1312 C CA . GLY A 1 167 ? 20.538 -1.872 -3.446 1.00 90.94 167 GLY A CA 1
ATOM 1313 C C . GLY A 1 167 ? 19.402 -2.557 -2.675 1.00 90.94 167 GLY A C 1
ATOM 1314 O O . GLY A 1 167 ? 18.862 -3.576 -3.099 1.00 90.94 167 GLY A O 1
ATOM 1315 N N . LYS A 1 168 ? 19.028 -1.993 -1.519 1.00 91.00 168 LYS A N 1
ATOM 1316 C CA . LYS A 1 168 ? 17.966 -2.538 -0.651 1.00 91.00 168 LYS A CA 1
ATOM 1317 C C . LYS A 1 168 ? 16.576 -2.434 -1.284 1.00 91.00 168 LYS A C 1
ATOM 1319 O O . LYS A 1 168 ? 15.749 -3.323 -1.084 1.00 91.00 168 LYS A O 1
ATOM 1324 N N . ASN A 1 169 ? 16.324 -1.384 -2.064 1.00 92.50 169 ASN A N 1
ATOM 1325 C CA . ASN A 1 169 ? 15.037 -1.196 -2.731 1.00 92.50 169 ASN A CA 1
ATOM 1326 C C . ASN A 1 169 ? 14.867 -2.205 -3.870 1.00 92.50 169 ASN A C 1
ATOM 1328 O O . ASN A 1 169 ? 13.758 -2.691 -4.065 1.00 92.50 169 ASN A O 1
ATOM 1332 N N . ARG A 1 170 ? 15.965 -2.622 -4.526 1.00 93.00 170 ARG A N 1
ATOM 1333 C CA . ARG A 1 170 ? 15.956 -3.745 -5.481 1.00 93.00 170 ARG A CA 1
ATOM 1334 C C . ARG A 1 170 ? 15.413 -5.020 -4.842 1.00 93.00 170 ARG A C 1
ATOM 1336 O O . ARG A 1 170 ? 14.564 -5.677 -5.428 1.00 93.00 170 ARG A O 1
ATOM 1343 N N . LEU A 1 171 ? 15.878 -5.362 -3.640 1.00 92.81 171 LEU A N 1
ATOM 1344 C CA . LEU A 1 171 ? 15.432 -6.571 -2.937 1.00 92.81 171 LEU A CA 1
ATOM 1345 C C . LEU A 1 171 ? 13.944 -6.498 -2.570 1.00 92.81 171 LEU A C 1
ATOM 1347 O O . LEU A 1 171 ? 13.214 -7.459 -2.792 1.00 92.81 171 LEU A O 1
ATOM 1351 N N . ARG A 1 172 ? 13.474 -5.341 -2.086 1.00 93.75 172 ARG A N 1
ATOM 1352 C CA . ARG A 1 172 ? 12.049 -5.116 -1.780 1.00 93.75 172 ARG A CA 1
ATOM 1353 C C . ARG A 1 172 ? 11.165 -5.171 -3.025 1.00 93.75 172 ARG A C 1
ATOM 1355 O O . ARG A 1 172 ? 10.086 -5.749 -2.979 1.00 93.75 172 ARG A O 1
ATOM 1362 N N . ALA A 1 173 ? 11.631 -4.592 -4.129 1.00 94.44 173 ALA A N 1
ATOM 1363 C CA . ALA A 1 173 ? 10.950 -4.646 -5.416 1.00 94.44 173 ALA A CA 1
ATOM 1364 C C . ALA A 1 173 ? 10.845 -6.091 -5.921 1.00 94.44 173 ALA A C 1
ATOM 1366 O O . ALA A 1 173 ? 9.758 -6.543 -6.263 1.00 94.44 173 ALA A O 1
ATOM 1367 N N . LEU A 1 174 ? 11.945 -6.852 -5.891 1.00 93.62 174 LEU A N 1
ATOM 1368 C CA . LEU A 1 174 ? 11.935 -8.271 -6.260 1.00 93.62 174 LEU A CA 1
ATOM 1369 C C . LEU A 1 174 ? 10.970 -9.088 -5.398 1.00 93.62 174 LEU A C 1
ATOM 1371 O O . LEU A 1 174 ? 10.238 -9.915 -5.933 1.00 93.62 174 LEU A O 1
ATOM 1375 N N . GLU A 1 175 ? 10.917 -8.833 -4.094 1.00 94.25 175 GLU A N 1
ATOM 1376 C CA . GLU A 1 175 ? 9.960 -9.516 -3.230 1.00 94.25 175 GLU A CA 1
ATOM 1377 C C . GLU A 1 175 ? 8.506 -9.149 -3.551 1.00 94.25 175 GLU A C 1
ATOM 1379 O O . GLU A 1 175 ? 7.669 -10.040 -3.662 1.00 94.25 175 GLU A O 1
ATOM 1384 N N . SER A 1 176 ? 8.211 -7.866 -3.782 1.00 92.94 176 SER A N 1
ATOM 1385 C CA . SER A 1 176 ? 6.884 -7.409 -4.220 1.00 92.94 176 SER A CA 1
ATOM 1386 C C . SER A 1 176 ? 6.453 -8.081 -5.532 1.00 92.94 176 SER A C 1
ATOM 1388 O O . SER A 1 176 ? 5.306 -8.502 -5.675 1.00 92.94 176 SER A O 1
ATOM 1390 N N . ARG A 1 177 ? 7.384 -8.279 -6.480 1.00 94.19 177 ARG A N 1
ATOM 1391 C CA . ARG A 1 177 ? 7.125 -9.023 -7.729 1.00 94.19 177 ARG A CA 1
ATOM 1392 C C . ARG A 1 177 ? 6.788 -10.483 -7.457 1.00 94.19 177 ARG A C 1
ATOM 1394 O O . ARG A 1 177 ? 5.850 -11.004 -8.050 1.00 94.19 177 ARG A O 1
ATOM 1401 N N . ILE A 1 178 ? 7.524 -11.133 -6.555 1.00 95.00 178 ILE A N 1
ATOM 1402 C CA . ILE A 1 178 ? 7.250 -12.515 -6.144 1.00 95.00 178 ILE A CA 1
ATOM 1403 C C . ILE A 1 178 ? 5.869 -12.604 -5.479 1.00 95.00 178 ILE A C 1
ATOM 1405 O O . ILE A 1 178 ? 5.091 -13.493 -5.814 1.00 95.00 178 ILE A O 1
ATOM 1409 N N . GLN A 1 179 ? 5.523 -11.656 -4.606 1.00 94.50 179 GLN A N 1
ATOM 1410 C CA . GLN A 1 179 ? 4.208 -11.568 -3.967 1.00 94.50 179 GLN A CA 1
ATOM 1411 C C . GLN A 1 179 ? 3.081 -11.364 -4.991 1.00 94.50 179 GLN A C 1
ATOM 1413 O O . GLN A 1 179 ? 2.049 -12.028 -4.916 1.00 94.50 179 GLN A O 1
ATOM 1418 N N . ALA A 1 180 ? 3.282 -10.493 -5.984 1.00 93.44 180 ALA A N 1
ATOM 1419 C CA . ALA A 1 180 ? 2.315 -10.249 -7.053 1.00 93.44 180 ALA A CA 1
ATOM 1420 C C . ALA A 1 180 ? 2.057 -11.489 -7.926 1.00 93.44 180 ALA A C 1
ATOM 1422 O O . ALA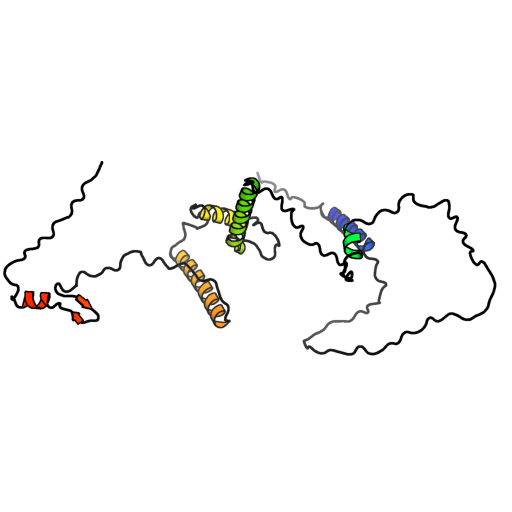 A 1 180 ? 0.951 -11.651 -8.435 1.00 93.44 180 ALA A O 1
ATOM 1423 N N . LEU A 1 181 ? 3.046 -12.379 -8.060 1.00 94.75 181 LEU A N 1
ATOM 1424 C CA . LEU A 1 181 ? 2.902 -13.687 -8.710 1.00 94.75 181 LEU A CA 1
ATOM 1425 C C . LEU A 1 181 ? 2.236 -14.748 -7.808 1.00 94.75 181 LEU A C 1
ATOM 1427 O O . LEU A 1 181 ? 2.070 -15.889 -8.227 1.00 94.75 181 LEU A O 1
ATOM 1431 N N . GLY A 1 182 ? 1.848 -14.396 -6.577 1.00 94.94 182 GLY A N 1
ATOM 1432 C CA . GLY A 1 182 ? 1.233 -15.306 -5.603 1.00 94.94 182 GLY A CA 1
ATOM 1433 C C . GLY A 1 182 ? 2.218 -15.937 -4.614 1.00 94.94 182 GLY A C 1
ATOM 1434 O O . GLY A 1 182 ? 1.851 -16.848 -3.869 1.00 94.94 182 GLY A O 1
ATOM 1435 N N . GLY A 1 183 ? 3.466 -15.468 -4.585 1.00 94.50 183 GLY A N 1
ATOM 1436 C CA . GLY A 1 183 ? 4.449 -15.854 -3.581 1.00 94.50 183 GLY A CA 1
ATOM 1437 C C . GLY A 1 183 ? 4.072 -15.385 -2.173 1.00 94.50 183 GLY A C 1
ATOM 1438 O O . GLY A 1 183 ? 3.283 -14.462 -1.981 1.00 94.50 183 GLY A O 1
ATOM 1439 N N . LYS A 1 184 ? 4.644 -16.045 -1.164 1.00 92.25 184 LYS A N 1
ATOM 1440 C CA . LYS A 1 184 ? 4.455 -15.685 0.249 1.00 92.25 184 LYS A CA 1
ATOM 1441 C C . LYS A 1 184 ? 5.407 -14.551 0.629 1.00 92.25 184 LYS A C 1
ATOM 1443 O O . LYS A 1 184 ? 6.566 -14.589 0.229 1.00 92.25 184 LYS A O 1
ATOM 1448 N N . ASP A 1 185 ? 4.951 -13.627 1.466 1.00 87.31 185 ASP A N 1
ATOM 1449 C CA . ASP A 1 185 ? 5.771 -12.525 1.984 1.00 87.31 185 ASP A CA 1
ATOM 1450 C C . ASP A 1 185 ? 6.879 -13.059 2.908 1.00 87.31 185 ASP A C 1
ATOM 1452 O O . ASP A 1 185 ? 6.615 -13.807 3.858 1.00 87.31 185 ASP A O 1
ATOM 1456 N N . ILE A 1 186 ? 8.129 -12.671 2.641 1.00 87.56 186 ILE A N 1
ATOM 1457 C CA . ILE A 1 186 ? 9.325 -13.140 3.366 1.00 87.56 186 ILE A CA 1
ATOM 1458 C C . ILE A 1 186 ? 9.913 -12.016 4.240 1.00 87.56 186 ILE A C 1
ATOM 1460 O O . ILE A 1 186 ? 10.477 -12.285 5.299 1.00 87.56 186 ILE A O 1
ATOM 1464 N N . THR A 1 187 ? 9.709 -10.755 3.861 1.00 84.88 187 THR A N 1
ATOM 1465 C CA . THR A 1 187 ? 10.145 -9.528 4.550 1.00 84.88 187 THR A CA 1
ATOM 1466 C C . THR A 1 187 ? 9.568 -9.376 5.946 1.00 84.88 187 THR A C 1
ATOM 1468 O O . THR A 1 187 ? 10.171 -8.714 6.795 1.00 84.88 187 THR A O 1
ATOM 1471 N N . THR A 1 188 ? 8.379 -9.921 6.206 1.00 86.88 188 THR A N 1
ATOM 1472 C CA . THR A 1 188 ? 7.720 -9.727 7.496 1.00 86.88 188 THR A CA 1
ATOM 1473 C C . THR A 1 188 ? 8.461 -10.494 8.587 1.00 86.88 188 THR A C 1
ATOM 1475 O O . THR A 1 188 ? 8.586 -11.719 8.529 1.00 86.88 188 THR A O 1
ATOM 1478 N N . GLN A 1 189 ? 8.921 -9.787 9.620 1.00 90.44 189 GLN A N 1
ATOM 1479 C CA . GLN A 1 189 ? 9.532 -10.414 10.791 1.00 90.44 189 GLN A CA 1
ATOM 1480 C C . GLN A 1 189 ? 8.486 -11.261 11.531 1.00 90.44 189 GLN A C 1
ATOM 1482 O O . GLN A 1 189 ? 7.521 -10.731 12.082 1.00 90.44 189 GLN A O 1
ATOM 1487 N N . LYS A 1 190 ? 8.673 -12.588 11.535 1.00 88.00 190 LYS A N 1
ATOM 1488 C CA . LYS A 1 190 ? 7.716 -13.543 12.127 1.00 88.00 190 LYS A CA 1
ATOM 1489 C C . LYS A 1 190 ? 7.752 -13.554 13.657 1.00 88.00 190 LYS A C 1
ATOM 1491 O O . LYS A 1 190 ? 6.708 -13.697 14.286 1.00 88.00 190 LYS A O 1
ATOM 1496 N N . ASN A 1 191 ? 8.935 -13.389 14.248 1.00 92.94 191 ASN A N 1
ATOM 1497 C CA . ASN A 1 191 ? 9.139 -13.465 15.693 1.00 92.94 191 ASN A CA 1
ATOM 1498 C C . ASN A 1 191 ? 9.256 -12.061 16.307 1.00 92.94 191 ASN A C 1
ATOM 1500 O O . ASN A 1 191 ? 10.352 -11.561 16.541 1.00 92.94 191 ASN A O 1
ATOM 1504 N N . VAL A 1 192 ? 8.111 -11.410 16.518 1.00 94.44 192 VAL A N 1
ATOM 1505 C CA . VAL A 1 192 ? 8.014 -10.131 17.237 1.00 94.44 192 VAL A CA 1
ATOM 1506 C C . VAL A 1 192 ? 7.071 -10.291 18.435 1.00 94.44 192 VAL A C 1
ATOM 1508 O O . VAL A 1 192 ? 5.956 -10.795 18.255 1.00 94.44 192 VAL A O 1
ATOM 1511 N N . PRO A 1 193 ? 7.459 -9.864 19.655 1.00 97.31 193 PRO A N 1
ATOM 1512 C CA . PRO A 1 193 ? 6.579 -9.913 20.817 1.00 97.31 193 PRO A CA 1
ATOM 1513 C C . PRO A 1 193 ? 5.249 -9.199 20.570 1.00 97.31 193 PRO A C 1
ATOM 1515 O O . PRO A 1 193 ? 5.187 -8.156 19.913 1.00 97.31 193 PRO A O 1
ATOM 1518 N N . MET A 1 194 ? 4.171 -9.739 21.140 1.00 95.44 194 MET A N 1
ATOM 1519 C CA . MET A 1 194 ? 2.804 -9.253 20.917 1.00 95.44 194 MET A CA 1
ATOM 1520 C C . MET A 1 194 ? 2.627 -7.762 21.220 1.00 95.44 194 MET A C 1
ATOM 1522 O O . MET A 1 194 ? 1.975 -7.064 20.442 1.00 95.44 194 MET A O 1
ATOM 1526 N N . ALA A 1 195 ? 3.214 -7.271 22.315 1.00 97.38 195 ALA A N 1
ATOM 1527 C CA . ALA A 1 195 ? 3.138 -5.863 22.703 1.00 97.38 195 ALA A CA 1
ATOM 1528 C C . ALA A 1 195 ? 3.777 -4.946 21.646 1.00 97.38 195 ALA A C 1
ATOM 1530 O O . ALA A 1 195 ? 3.146 -3.993 21.193 1.00 97.38 195 ALA A O 1
ATOM 1531 N N . ILE A 1 196 ? 4.980 -5.292 21.176 1.00 96.94 196 ILE A N 1
ATOM 1532 C CA . ILE A 1 196 ? 5.705 -4.535 20.144 1.00 96.94 196 ILE A CA 1
ATOM 1533 C C . ILE A 1 196 ? 4.937 -4.570 18.826 1.00 96.94 196 ILE A C 1
ATOM 1535 O O . ILE A 1 196 ? 4.743 -3.534 18.193 1.00 96.94 196 ILE A O 1
ATOM 1539 N N . ARG A 1 197 ? 4.436 -5.744 18.426 1.00 95.50 197 ARG A N 1
ATOM 1540 C CA . ARG A 1 197 ? 3.662 -5.889 17.191 1.00 95.50 197 ARG A CA 1
ATOM 1541 C C . ARG A 1 197 ? 2.430 -4.985 17.193 1.00 95.50 197 ARG A C 1
ATOM 1543 O O . ARG A 1 197 ? 2.222 -4.257 16.226 1.00 95.50 197 ARG A O 1
ATOM 1550 N N . LYS A 1 198 ? 1.658 -4.998 18.287 1.00 96.81 198 LYS A N 1
ATOM 1551 C CA . LYS A 1 198 ? 0.491 -4.119 18.469 1.00 96.81 198 LYS A CA 1
ATOM 1552 C C . LYS A 1 198 ? 0.887 -2.639 18.476 1.00 96.81 198 LYS A C 1
ATOM 1554 O O . LYS A 1 198 ? 0.190 -1.826 17.878 1.00 96.81 198 LYS A O 1
ATOM 1559 N N . GLY A 1 199 ? 2.013 -2.297 19.102 1.00 97.88 199 GLY A N 1
ATOM 1560 C CA . GLY A 1 199 ? 2.547 -0.935 19.109 1.00 97.88 199 GLY A CA 1
ATOM 1561 C C . GLY A 1 199 ? 2.911 -0.436 17.709 1.00 97.88 199 GLY A C 1
ATOM 1562 O O . GLY A 1 199 ? 2.514 0.659 17.326 1.00 97.88 199 GLY A O 1
ATOM 1563 N N . ILE A 1 200 ? 3.595 -1.254 16.903 1.00 95.88 200 ILE A N 1
ATOM 1564 C CA . ILE A 1 200 ? 3.961 -0.911 15.519 1.00 95.88 200 ILE A CA 1
ATOM 1565 C C . ILE A 1 200 ? 2.711 -0.710 14.657 1.00 95.88 200 ILE A C 1
ATOM 1567 O O . ILE A 1 200 ? 2.650 0.250 13.886 1.00 95.88 200 ILE A O 1
ATOM 1571 N N . THR A 1 201 ? 1.709 -1.588 14.780 1.00 94.94 201 THR A N 1
ATOM 1572 C CA . THR A 1 201 ? 0.455 -1.445 14.026 1.00 94.94 201 THR A CA 1
ATOM 1573 C C . THR A 1 201 ? -0.309 -0.198 14.451 1.00 94.94 201 THR A C 1
ATOM 1575 O O . THR A 1 201 ? -0.692 0.583 13.587 1.00 94.94 201 THR A O 1
ATOM 1578 N N . ALA A 1 202 ? -0.442 0.051 15.758 1.00 97.56 202 ALA A N 1
ATOM 1579 C CA . ALA A 1 202 ? -1.120 1.235 16.280 1.00 97.56 202 ALA A CA 1
ATOM 1580 C C . ALA A 1 202 ? -0.402 2.534 15.883 1.00 97.56 202 ALA A C 1
ATOM 1582 O O . ALA A 1 202 ? -1.044 3.498 15.482 1.00 97.56 202 ALA A O 1
ATOM 1583 N N . ALA A 1 203 ? 0.934 2.562 15.917 1.00 97.88 203 ALA A N 1
ATOM 1584 C CA . ALA A 1 203 ? 1.713 3.718 15.480 1.00 97.88 203 ALA A CA 1
ATOM 1585 C C . ALA A 1 203 ? 1.566 3.976 13.973 1.00 97.88 203 ALA A C 1
ATOM 1587 O O . ALA A 1 203 ? 1.469 5.129 13.550 1.00 97.88 203 ALA A O 1
ATOM 1588 N N . ARG A 1 204 ? 1.533 2.917 13.151 1.00 96.19 204 ARG A N 1
ATOM 1589 C CA . ARG A 1 204 ? 1.277 3.029 11.708 1.00 96.19 204 ARG A CA 1
ATOM 1590 C C . ARG A 1 204 ? -0.123 3.580 11.443 1.00 96.19 204 ARG A C 1
ATOM 1592 O O . ARG A 1 204 ? -0.255 4.513 10.659 1.00 96.19 204 ARG A O 1
ATOM 1599 N N . GLU A 1 205 ? -1.134 3.038 12.118 1.00 95.38 205 GLU A N 1
ATOM 1600 C CA . GLU A 1 205 ? -2.517 3.513 12.028 1.00 95.38 205 GLU A CA 1
ATOM 1601 C C . GLU A 1 205 ? -2.633 4.971 12.482 1.00 95.38 205 GLU A C 1
ATOM 1603 O O . GLU A 1 205 ? -3.196 5.782 11.759 1.00 95.38 205 GLU A O 1
ATOM 1608 N N . GLY A 1 206 ? -2.021 5.347 13.607 1.00 97.38 206 GLY A N 1
ATOM 1609 C CA . GLY A 1 206 ? -2.036 6.719 14.115 1.00 97.38 206 GLY A CA 1
ATOM 1610 C C . GLY A 1 206 ? -1.381 7.736 13.173 1.00 97.38 206 GLY A C 1
ATOM 1611 O O . GLY A 1 206 ? -1.916 8.825 12.987 1.00 97.38 206 GLY A O 1
ATOM 1612 N N . ARG A 1 207 ? -0.249 7.398 12.535 1.00 97.25 207 ARG A N 1
ATOM 1613 C CA . ARG A 1 207 ? 0.380 8.271 11.519 1.00 97.25 207 ARG A CA 1
ATOM 1614 C C . ARG A 1 207 ? -0.514 8.454 10.299 1.00 97.25 207 ARG A C 1
ATOM 1616 O O . ARG A 1 207 ? -0.636 9.559 9.782 1.00 97.25 207 ARG A O 1
ATOM 1623 N N . GLU A 1 208 ? -1.136 7.371 9.854 1.00 94.75 208 GLU A N 1
ATOM 1624 C CA . GLU A 1 208 ? -2.001 7.389 8.684 1.00 94.75 208 GLU A CA 1
ATOM 1625 C C . GLU A 1 208 ? -3.326 8.124 8.955 1.00 94.75 208 GLU A C 1
ATOM 1627 O O . GLU A 1 208 ? -3.819 8.838 8.084 1.00 94.75 208 GLU A O 1
ATOM 1632 N N . LEU A 1 209 ? -3.882 8.012 10.166 1.00 95.25 209 LEU A N 1
ATOM 1633 C CA . LEU A 1 209 ? -5.037 8.803 10.600 1.00 95.25 209 LEU A CA 1
ATOM 1634 C C . LEU A 1 209 ? -4.716 10.296 10.579 1.00 95.25 209 LEU A C 1
ATOM 1636 O O . LEU A 1 209 ? -5.426 11.039 9.910 1.00 95.25 209 LEU A O 1
ATOM 1640 N N . LYS A 1 210 ? -3.590 10.708 11.178 1.00 97.38 210 LYS A N 1
ATOM 1641 C CA . LYS A 1 210 ? -3.131 12.106 11.143 1.00 97.38 210 LYS A CA 1
ATOM 1642 C C . LYS A 1 210 ? -2.942 12.622 9.716 1.00 97.38 210 LYS A C 1
ATOM 1644 O O . LYS A 1 210 ? -3.363 13.730 9.418 1.00 97.38 210 LYS A O 1
ATOM 1649 N N . ARG A 1 211 ? -2.358 11.816 8.816 1.00 96.81 211 ARG A N 1
ATOM 1650 C CA . ARG A 1 211 ? -2.211 12.162 7.388 1.00 96.81 211 ARG A CA 1
ATOM 1651 C C . ARG A 1 211 ? -3.565 12.357 6.704 1.00 96.81 211 ARG A C 1
ATOM 1653 O O . ARG A 1 211 ? -3.704 13.239 5.864 1.00 96.81 211 ARG A O 1
ATOM 1660 N N . ARG A 1 212 ? -4.557 11.521 7.023 1.00 96.12 212 ARG A N 1
ATOM 1661 C CA . ARG A 1 212 ? -5.910 11.652 6.465 1.00 96.12 212 ARG A CA 1
ATOM 1662 C C . ARG A 1 212 ? -6.664 12.838 7.042 1.00 96.12 212 ARG A C 1
ATOM 1664 O O . ARG A 1 212 ? -7.392 13.472 6.294 1.00 96.12 212 ARG A O 1
ATOM 1671 N N . GLU A 1 213 ? -6.530 13.108 8.332 1.00 96.75 213 GLU A N 1
ATOM 1672 C CA . GLU A 1 213 ? -7.127 14.273 8.990 1.00 96.75 213 GLU A CA 1
ATOM 1673 C C . GLU A 1 213 ? -6.552 15.561 8.407 1.00 96.75 213 GLU A C 1
ATOM 1675 O O . GLU A 1 213 ? -7.315 16.353 7.865 1.00 96.75 213 GLU A O 1
ATOM 1680 N N . SER A 1 214 ? -5.223 15.694 8.348 1.00 97.44 214 SER A N 1
ATOM 1681 C CA . SER A 1 214 ? -4.588 16.875 7.759 1.00 97.44 214 SER A CA 1
ATOM 1682 C C . SER A 1 214 ? -4.924 17.052 6.276 1.00 97.44 214 SER A C 1
ATOM 1684 O O . SER A 1 214 ? -5.154 18.168 5.827 1.00 97.44 214 SER A O 1
ATOM 1686 N N . ALA A 1 215 ? -5.011 15.964 5.503 1.00 97.50 215 ALA A N 1
ATOM 1687 C CA . ALA A 1 215 ? -5.431 16.034 4.106 1.00 97.50 215 ALA A CA 1
ATOM 1688 C C . ALA A 1 215 ? -6.909 16.424 3.958 1.00 97.50 215 ALA A C 1
ATOM 1690 O O . ALA A 1 215 ? -7.234 17.203 3.071 1.00 97.50 215 ALA A O 1
ATOM 1691 N N . LYS A 1 216 ? -7.801 15.930 4.828 1.00 96.69 216 LYS A N 1
ATOM 1692 C CA . LYS A 1 216 ? -9.216 16.339 4.843 1.00 96.69 216 LYS A CA 1
ATOM 1693 C C . LYS A 1 216 ? -9.362 17.817 5.184 1.00 96.69 216 LYS A C 1
ATOM 1695 O O . LYS A 1 216 ? -10.110 18.508 4.505 1.00 96.69 216 LYS A O 1
ATOM 1700 N N . GLU A 1 217 ? -8.641 18.281 6.201 1.00 97.19 217 GLU A N 1
ATOM 1701 C CA . GLU A 1 217 ? -8.620 19.685 6.620 1.00 97.19 217 GLU A CA 1
ATOM 1702 C C . GLU A 1 217 ? -8.049 20.592 5.522 1.00 97.19 217 GLU A C 1
ATOM 1704 O O . GLU A 1 217 ? -8.580 21.670 5.277 1.00 97.19 217 GLU A O 1
ATOM 1709 N N . ALA A 1 218 ? -7.024 20.131 4.799 1.00 97.88 218 ALA A N 1
ATOM 1710 C CA . ALA A 1 218 ? -6.429 20.849 3.672 1.00 97.88 218 ALA A CA 1
ATOM 1711 C C . ALA A 1 218 ? -7.183 20.676 2.335 1.00 97.88 218 ALA A C 1
ATOM 1713 O O . ALA A 1 218 ? -6.765 21.242 1.327 1.00 97.88 218 ALA A O 1
ATOM 1714 N N . GLY A 1 219 ? -8.248 19.867 2.279 1.00 96.88 219 GLY A N 1
ATOM 1715 C CA . GLY A 1 219 ? -8.974 19.568 1.037 1.00 96.88 219 GLY A CA 1
ATOM 1716 C C . GLY A 1 219 ? -8.202 18.717 0.012 1.00 96.88 219 GLY A C 1
ATOM 1717 O O . GLY A 1 219 ? -8.580 18.667 -1.156 1.00 96.88 219 GLY A O 1
ATOM 1718 N N . ILE A 1 220 ? -7.130 18.031 0.420 1.00 97.62 220 ILE A N 1
ATOM 1719 C CA . ILE A 1 220 ? -6.321 17.152 -0.435 1.00 97.62 220 ILE A CA 1
ATOM 1720 C C . ILE A 1 220 ? -6.968 15.762 -0.518 1.00 97.62 220 ILE A C 1
ATOM 1722 O O . ILE A 1 220 ? -7.181 15.083 0.489 1.00 97.62 220 ILE A O 1
ATOM 1726 N N . VAL A 1 221 ? -7.233 15.290 -1.738 1.00 96.69 221 VAL A N 1
ATOM 1727 C CA . VAL A 1 221 ? -7.791 13.951 -1.975 1.00 96.69 221 VAL A CA 1
ATOM 1728 C C . VAL A 1 221 ? -6.688 12.894 -1.893 1.00 96.69 221 VAL A C 1
ATOM 1730 O O . VAL A 1 221 ? -5.736 12.907 -2.669 1.00 96.69 221 VAL A O 1
ATOM 1733 N N . LEU A 1 222 ? -6.833 11.950 -0.960 1.00 94.69 222 LEU A N 1
ATOM 1734 C CA . LEU A 1 222 ? -5.950 10.788 -0.818 1.00 94.69 222 LEU A CA 1
ATOM 1735 C C . LEU A 1 222 ? -6.542 9.534 -1.473 1.00 94.69 222 LEU A C 1
ATOM 1737 O O . LEU A 1 222 ? -7.744 9.443 -1.729 1.00 94.69 222 LEU A O 1
ATOM 1741 N N . GLU A 1 223 ? -5.689 8.530 -1.683 1.00 91.94 223 GLU A N 1
ATOM 1742 C CA . GLU A 1 223 ? -6.100 7.215 -2.172 1.00 91.94 223 GLU A CA 1
ATOM 1743 C C . GLU A 1 223 ? -7.171 6.568 -1.276 1.00 91.94 223 GLU A C 1
ATOM 1745 O O . GLU A 1 223 ? -7.132 6.622 -0.037 1.00 91.94 223 GLU A O 1
ATOM 1750 N N . LYS A 1 224 ? -8.152 5.929 -1.922 1.00 92.19 224 LYS A N 1
ATOM 1751 C CA . LYS A 1 224 ? -9.201 5.181 -1.230 1.00 92.19 224 LYS A CA 1
ATOM 1752 C C . LYS A 1 224 ? -8.641 3.839 -0.782 1.00 92.19 224 LYS A C 1
ATOM 1754 O O . LYS A 1 224 ? -8.253 3.011 -1.601 1.00 92.19 224 LYS A O 1
ATOM 1759 N N . VAL A 1 225 ? -8.663 3.594 0.525 1.00 83.88 225 VAL A N 1
ATOM 1760 C CA . VAL A 1 225 ? -8.289 2.292 1.081 1.00 83.88 225 VAL A CA 1
ATOM 1761 C C . VAL A 1 225 ? -9.335 1.261 0.661 1.00 83.88 225 VAL A C 1
ATOM 1763 O O . VAL A 1 225 ? -10.472 1.294 1.123 1.00 83.88 225 VAL A O 1
ATOM 1766 N N . THR A 1 226 ? -8.953 0.330 -0.212 1.00 76.25 226 THR A N 1
ATOM 1767 C CA . THR A 1 226 ? -9.821 -0.765 -0.683 1.00 76.25 226 THR A CA 1
ATOM 1768 C C . THR A 1 226 ? -9.850 -1.955 0.273 1.00 76.25 226 THR A C 1
ATOM 1770 O O . THR A 1 226 ? -10.607 -2.906 0.063 1.00 76.25 226 THR A O 1
ATOM 1773 N N . THR A 1 227 ? -9.068 -1.911 1.358 1.00 60.84 227 THR A N 1
ATOM 1774 C CA . THR A 1 227 ? -9.116 -2.922 2.412 1.00 60.84 227 THR A CA 1
ATOM 1775 C C . THR A 1 227 ? -10.370 -2.706 3.249 1.00 60.84 227 THR A C 1
ATOM 1777 O O . THR A 1 227 ? -10.351 -2.221 4.380 1.00 60.84 227 THR A O 1
ATOM 1780 N N . SER A 1 228 ? -11.508 -3.128 2.695 1.00 56.19 228 SER A N 1
ATOM 1781 C CA . SER A 1 228 ? -12.592 -3.594 3.543 1.00 56.19 228 SER A CA 1
ATOM 1782 C C . SER A 1 228 ? -11.948 -4.600 4.492 1.00 56.19 228 SER A C 1
ATOM 1784 O O . SER A 1 228 ? -11.468 -5.662 4.080 1.00 56.19 228 SER A O 1
ATOM 1786 N N . LYS A 1 229 ? -11.804 -4.210 5.768 1.00 59.78 229 LYS A N 1
ATOM 1787 C CA . LYS A 1 229 ? -11.468 -5.151 6.833 1.00 59.78 229 LYS A CA 1
ATOM 1788 C C . LYS A 1 229 ? -12.404 -6.313 6.566 1.00 59.78 229 LYS A C 1
ATOM 1790 O O . LYS A 1 229 ? -13.611 -6.084 6.508 1.00 59.78 229 LYS A O 1
ATOM 1795 N N . LYS A 1 230 ? -11.856 -7.500 6.285 1.00 55.28 230 LYS A N 1
ATOM 1796 C CA . LYS A 1 230 ? -12.641 -8.722 6.113 1.00 55.28 230 LYS A CA 1
ATOM 1797 C C . LYS A 1 230 ? -13.299 -8.966 7.466 1.00 55.28 230 LYS A C 1
ATOM 1799 O O . LYS A 1 230 ? -12.796 -9.749 8.268 1.00 55.28 230 LYS A O 1
ATOM 1804 N N . THR A 1 231 ? -14.365 -8.218 7.762 1.00 60.50 231 THR A N 1
ATOM 1805 C CA . THR A 1 231 ? -15.312 -8.532 8.811 1.00 60.50 231 THR A CA 1
ATOM 1806 C C . THR A 1 231 ? -15.640 -9.972 8.519 1.00 60.50 231 THR A C 1
ATOM 1808 O O . THR A 1 231 ? -15.892 -10.344 7.366 1.00 60.50 231 THR A O 1
ATOM 1811 N N . SER A 1 232 ? -15.342 -10.804 9.512 1.00 63.06 232 SER A N 1
ATOM 1812 C CA . SER A 1 232 ? -15.264 -12.241 9.334 1.00 63.06 232 SER A CA 1
ATOM 1813 C C . SER A 1 232 ? -16.434 -12.682 8.458 1.00 63.06 232 SER A C 1
ATOM 1815 O O . SER A 1 232 ? -17.578 -12.313 8.713 1.00 63.06 232 SER A O 1
ATOM 1817 N N . LYS A 1 233 ? -16.172 -13.476 7.411 1.00 65.19 233 LYS A N 1
ATOM 1818 C CA . LYS A 1 233 ? -17.229 -14.081 6.572 1.00 65.19 233 LYS A CA 1
ATOM 1819 C C . LYS A 1 233 ? -18.201 -14.955 7.392 1.00 65.19 233 LYS A C 1
ATOM 1821 O O . LYS A 1 233 ? -19.067 -15.622 6.831 1.00 65.19 233 LYS A O 1
ATOM 1826 N N . LYS A 1 234 ? -18.045 -14.982 8.719 1.00 74.69 234 LYS A N 1
ATOM 1827 C CA . LYS A 1 234 ? -18.968 -15.547 9.676 1.00 74.69 234 LYS A CA 1
ATOM 1828 C C . LYS A 1 234 ? -20.282 -14.788 9.546 1.00 74.69 234 LYS A C 1
ATOM 1830 O O . LYS A 1 234 ? -20.432 -13.656 10.001 1.00 74.69 234 LYS A O 1
ATOM 1835 N N . ARG A 1 235 ? -21.230 -15.439 8.871 1.00 79.44 235 ARG A N 1
ATOM 1836 C CA . ARG A 1 235 ? -22.631 -15.024 8.833 1.00 79.44 235 ARG A CA 1
ATOM 1837 C C . ARG A 1 235 ? -23.043 -14.693 10.265 1.00 79.44 235 ARG A C 1
ATOM 1839 O O . ARG A 1 235 ? -22.808 -15.505 11.160 1.00 79.44 235 ARG A O 1
ATOM 1846 N N . ARG A 1 236 ? -23.601 -13.495 10.468 1.00 81.50 236 ARG A N 1
ATOM 1847 C CA . ARG A 1 236 ? -24.131 -13.076 11.768 1.00 81.50 236 ARG A CA 1
ATOM 1848 C C . ARG A 1 236 ? -25.058 -14.179 12.262 1.00 81.50 236 ARG A C 1
ATOM 1850 O O . ARG A 1 236 ? -25.962 -14.578 11.523 1.00 81.50 236 ARG A O 1
ATOM 1857 N N . ASP A 1 237 ? -24.774 -14.684 13.458 1.00 78.44 237 ASP A N 1
ATOM 1858 C CA . ASP A 1 237 ? -25.625 -15.672 14.100 1.00 78.44 237 ASP A CA 1
ATOM 1859 C C . ASP A 1 237 ? -27.028 -15.071 14.205 1.00 78.44 237 ASP A C 1
ATOM 1861 O O . ASP A 1 237 ? -27.196 -13.944 14.681 1.00 78.44 237 ASP A O 1
ATOM 1865 N N . ARG A 1 238 ? -28.012 -15.761 13.629 1.00 75.19 238 ARG A N 1
ATOM 1866 C CA . ARG A 1 238 ? -29.378 -15.242 13.540 1.00 75.19 238 ARG A CA 1
ATOM 1867 C C . ARG A 1 238 ? -30.155 -15.427 14.836 1.00 75.19 238 ARG A C 1
ATOM 1869 O O . ARG A 1 238 ? -31.259 -14.905 14.902 1.00 75.19 238 ARG A O 1
ATOM 1876 N N . GLY A 1 239 ? -29.569 -16.077 15.846 1.00 74.69 239 GLY A N 1
ATOM 1877 C CA . GLY A 1 239 ? -30.248 -16.393 17.096 1.00 74.69 239 GLY A CA 1
ATOM 1878 C C . GLY A 1 239 ? -31.380 -17.398 16.864 1.00 74.69 239 GLY A C 1
ATOM 1879 O O . GLY A 1 239 ? -32.138 -17.309 15.903 1.00 74.69 239 GLY A O 1
ATOM 1880 N N . GLY A 1 240 ? -31.510 -18.390 17.740 1.00 75.25 240 GLY A N 1
ATOM 1881 C CA . GLY A 1 240 ? -32.553 -19.420 17.626 1.00 75.25 240 GLY A CA 1
ATOM 1882 C C . GLY A 1 240 ? -33.964 -18.953 18.002 1.00 75.25 240 GLY A C 1
ATOM 1883 O O . GLY A 1 240 ? -34.864 -19.778 18.081 1.00 75.25 240 GLY A O 1
ATOM 1884 N N . PHE A 1 241 ? -34.166 -17.660 18.267 1.00 68.81 241 PHE A N 1
ATOM 1885 C CA . PHE A 1 241 ? -35.368 -17.129 18.914 1.00 68.81 241 PHE A CA 1
ATOM 1886 C C . PHE A 1 241 ? -36.236 -16.330 17.932 1.00 68.81 241 PHE A C 1
ATOM 1888 O O . PHE A 1 241 ? -36.422 -15.121 18.060 1.00 68.81 241 PHE A O 1
ATOM 1895 N N . GLY A 1 242 ? -36.714 -17.008 16.889 1.00 80.44 242 GLY A N 1
ATOM 1896 C CA . GLY A 1 242 ? -37.756 -16.486 16.005 1.00 80.44 242 GLY A CA 1
ATOM 1897 C C . GLY A 1 242 ? -39.123 -17.049 16.404 1.00 80.44 242 GLY A C 1
ATOM 1898 O O . GLY A 1 242 ? -39.185 -18.221 16.775 1.00 80.44 242 GLY A O 1
ATOM 1899 N N . PRO A 1 243 ? -40.215 -16.266 16.328 1.00 83.56 243 PRO A N 1
ATOM 1900 C CA . PRO A 1 243 ? -41.558 -16.798 16.538 1.00 83.56 243 PRO A CA 1
ATOM 1901 C C . PRO A 1 243 ? -41.855 -17.896 15.505 1.00 83.56 243 PRO A C 1
ATOM 1903 O O . PRO A 1 243 ? -41.484 -17.775 14.337 1.00 83.56 243 PRO A O 1
ATOM 1906 N N . SER A 1 244 ? -42.511 -18.974 15.941 1.00 85.38 244 SER A N 1
ATOM 1907 C CA . SER A 1 244 ? -42.875 -20.120 15.092 1.00 85.38 244 SER A CA 1
ATOM 1908 C C . SER A 1 244 ? -43.990 -19.805 14.090 1.00 85.38 244 SER A C 1
ATOM 1910 O O . SER A 1 244 ? -44.153 -20.529 13.111 1.00 85.38 244 SER A O 1
ATOM 1912 N N . ILE A 1 245 ? -44.736 -18.724 14.323 1.00 87.94 245 ILE A N 1
ATOM 1913 C CA . ILE A 1 245 ? -45.896 -18.297 13.543 1.00 87.94 245 ILE A CA 1
ATOM 1914 C C . ILE A 1 245 ? -45.606 -16.899 12.995 1.00 87.94 245 ILE A C 1
ATOM 1916 O O . ILE A 1 245 ? -45.134 -16.029 13.725 1.00 87.94 245 ILE A O 1
ATOM 1920 N N . GLY A 1 246 ? -45.904 -16.669 11.717 1.00 88.12 246 GLY A N 1
ATOM 1921 C CA . GLY A 1 246 ? -45.752 -15.362 11.088 1.00 88.12 246 GLY A CA 1
ATOM 1922 C C . GLY A 1 246 ? -44.303 -14.882 10.960 1.00 88.12 246 GLY A C 1
ATOM 1923 O O . GLY A 1 246 ? -43.332 -15.624 11.107 1.00 88.12 246 GLY A O 1
ATOM 1924 N N . ARG 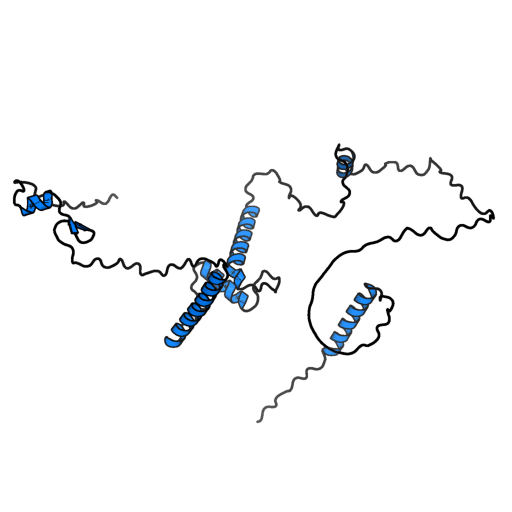A 1 247 ? -44.138 -13.605 10.605 1.00 91.31 247 ARG A N 1
ATOM 1925 C CA . ARG A 1 247 ? -42.825 -12.978 10.396 1.00 91.31 247 ARG A CA 1
ATOM 1926 C C . ARG A 1 247 ? -42.696 -11.754 11.283 1.00 91.31 247 ARG A C 1
ATOM 1928 O O . ARG A 1 247 ? -43.476 -10.815 11.161 1.00 91.31 247 ARG A O 1
ATOM 1935 N N . PHE A 1 248 ? -41.670 -11.732 12.126 1.00 88.69 248 PHE A N 1
ATOM 1936 C CA . PHE A 1 248 ? -41.342 -10.543 12.902 1.00 88.69 248 PHE A CA 1
ATOM 1937 C C . PHE A 1 248 ? -40.644 -9.517 12.000 1.00 88.69 248 PHE A C 1
ATOM 1939 O O . PHE A 1 248 ? -39.540 -9.763 11.504 1.00 88.69 248 PHE A O 1
ATOM 1946 N N . LYS A 1 249 ? -41.292 -8.379 11.738 1.00 90.25 249 LYS A N 1
ATOM 1947 C CA . LYS A 1 249 ? -40.738 -7.288 10.924 1.00 90.25 249 LYS A CA 1
ATOM 1948 C C . LYS A 1 249 ? -40.940 -5.972 11.665 1.00 90.25 249 LYS A C 1
ATOM 1950 O O . LYS A 1 249 ? -42.062 -5.609 11.985 1.00 90.25 249 LYS A O 1
ATOM 1955 N N . GLY A 1 250 ? -39.847 -5.253 11.922 1.00 89.69 250 GLY A N 1
ATOM 1956 C CA . GLY A 1 250 ? -39.909 -3.912 12.515 1.00 89.69 250 GLY A CA 1
ATOM 1957 C C . GLY A 1 250 ? -40.515 -3.854 13.922 1.00 89.69 250 GLY A C 1
ATOM 1958 O O . GLY A 1 250 ? -41.117 -2.846 14.258 1.00 89.69 250 GLY A O 1
ATOM 1959 N N . GLY A 1 251 ? -40.396 -4.918 14.726 1.00 88.44 251 GLY A N 1
ATOM 1960 C CA . GLY A 1 251 ? -40.958 -4.963 16.084 1.00 88.44 251 GLY A CA 1
ATOM 1961 C C . GLY A 1 251 ? -42.394 -5.494 16.171 1.00 88.44 251 GLY A C 1
ATOM 1962 O O . GLY A 1 251 ? -42.876 -5.736 17.271 1.00 88.44 251 GLY A O 1
ATOM 1963 N N . ALA A 1 252 ? -43.056 -5.724 15.034 1.00 90.38 252 ALA A N 1
ATOM 1964 C CA . ALA A 1 252 ? -44.398 -6.291 14.976 1.00 90.38 252 ALA A CA 1
ATOM 1965 C C . ALA A 1 252 ? -44.376 -7.725 14.434 1.00 90.38 252 ALA A C 1
ATOM 1967 O O . ALA A 1 252 ? -43.634 -8.051 13.496 1.00 90.38 252 ALA A O 1
ATOM 1968 N N . LEU A 1 253 ? -45.223 -8.580 15.009 1.00 91.69 253 LEU A N 1
ATOM 1969 C CA . LEU A 1 253 ? -45.490 -9.911 14.482 1.00 91.69 253 LEU A CA 1
ATOM 1970 C C . LEU A 1 253 ? -46.536 -9.813 13.372 1.00 91.69 253 LEU A C 1
ATOM 1972 O O . LEU A 1 253 ? -47.694 -9.497 13.627 1.00 91.69 253 LEU A O 1
ATOM 1976 N N . VAL A 1 254 ? -46.125 -10.081 12.135 1.00 93.81 254 VAL A N 1
ATOM 1977 C CA . VAL A 1 254 ? -47.029 -10.084 10.984 1.00 93.81 254 VAL A CA 1
ATOM 1978 C C . VAL A 1 254 ? -47.512 -11.509 10.744 1.00 93.81 254 VAL A C 1
ATOM 1980 O O . VAL A 1 254 ? -46.726 -12.367 10.334 1.00 93.81 254 VAL A O 1
ATOM 1983 N N . LEU A 1 255 ? -48.798 -11.746 10.995 1.00 92.38 255 LEU A N 1
ATOM 1984 C CA . LEU A 1 255 ? -49.476 -13.020 10.756 1.00 92.38 255 LEU A CA 1
ATOM 1985 C C . LEU A 1 255 ? -50.145 -13.013 9.378 1.00 92.38 255 LEU A C 1
ATOM 1987 O O . LEU A 1 255 ? -50.722 -12.007 8.961 1.00 92.38 255 LEU A O 1
ATOM 1991 N N . SER A 1 256 ? -50.072 -14.129 8.654 1.00 92.19 256 SER A N 1
ATOM 1992 C CA . SER A 1 256 ? -50.870 -14.306 7.442 1.00 92.19 256 SER A CA 1
ATOM 1993 C C . SER A 1 256 ? -52.297 -14.726 7.799 1.00 92.19 256 SER A C 1
ATOM 1995 O O . SER A 1 256 ? -52.539 -15.310 8.851 1.00 92.19 256 SER A O 1
ATOM 1997 N N . LYS A 1 257 ? -53.260 -14.487 6.899 1.00 90.81 257 LYS A N 1
ATOM 1998 C CA . LYS A 1 257 ? -54.645 -14.954 7.096 1.00 90.81 257 LYS A CA 1
ATOM 1999 C C . LYS A 1 257 ? -54.723 -16.471 7.332 1.00 90.81 257 LYS A C 1
ATOM 2001 O O . LYS A 1 257 ? -55.596 -16.917 8.057 1.00 90.81 257 LYS A O 1
ATOM 2006 N N . ARG A 1 258 ? -53.800 -17.244 6.743 1.00 89.25 258 ARG A N 1
ATOM 2007 C CA . ARG A 1 258 ? -53.688 -18.696 6.960 1.00 89.25 258 ARG A CA 1
ATOM 2008 C C . ARG A 1 258 ? -53.221 -19.016 8.374 1.00 89.25 258 ARG A C 1
ATOM 2010 O O . ARG A 1 258 ? -53.868 -19.813 9.027 1.00 89.25 258 ARG A O 1
ATOM 2017 N N . ASP A 1 259 ? -52.187 -18.326 8.857 1.00 89.75 259 ASP A N 1
ATOM 2018 C CA . ASP A 1 259 ? -51.702 -18.502 10.233 1.00 89.75 259 ASP A CA 1
ATOM 2019 C C . ASP A 1 259 ? -52.817 -18.221 11.249 1.00 89.75 259 ASP A C 1
ATOM 2021 O O . ASP A 1 259 ? -52.964 -18.945 12.225 1.00 89.75 259 ASP A O 1
ATOM 2025 N N . VAL A 1 260 ? -53.633 -17.192 10.993 1.00 91.19 260 VAL A N 1
ATOM 2026 C CA . VAL A 1 260 ? -54.803 -16.872 11.821 1.00 91.19 260 VAL A CA 1
ATOM 2027 C C . VAL A 1 260 ? -55.845 -17.995 11.757 1.00 91.19 260 VAL A C 1
ATOM 2029 O O . VAL A 1 260 ? -56.257 -18.488 12.799 1.00 91.19 260 VAL A O 1
ATOM 2032 N N . MET A 1 261 ? -56.213 -18.469 10.561 1.00 88.62 261 MET A N 1
ATOM 2033 C CA . MET A 1 261 ? -57.183 -19.565 10.402 1.00 88.62 261 MET A CA 1
ATOM 2034 C C . MET A 1 261 ? -56.718 -20.898 11.012 1.00 88.62 261 MET A C 1
ATOM 2036 O O . MET A 1 261 ? -57.547 -21.647 11.528 1.00 88.62 261 MET A O 1
ATOM 2040 N N . ASP A 1 262 ? -55.417 -21.193 10.954 1.00 86.25 262 ASP A N 1
ATOM 2041 C CA . ASP A 1 262 ? -54.815 -22.396 11.534 1.00 86.25 262 ASP A CA 1
ATOM 2042 C C . ASP A 1 262 ? -54.848 -22.353 13.072 1.00 86.25 262 ASP A C 1
ATOM 2044 O O . ASP A 1 262 ? -55.079 -23.379 13.709 1.00 86.25 262 ASP A O 1
ATOM 2048 N N . ILE A 1 263 ? -54.681 -21.168 13.675 1.00 85.00 263 ILE A N 1
ATOM 2049 C CA . ILE A 1 263 ? -54.798 -20.958 15.130 1.00 85.00 263 ILE A CA 1
ATOM 2050 C C . ILE A 1 263 ? -56.261 -20.973 15.576 1.00 85.00 263 ILE A C 1
ATOM 2052 O O . ILE A 1 263 ? -56.588 -21.534 16.617 1.00 85.00 263 ILE A O 1
ATOM 2056 N N . GLU A 1 264 ? -57.149 -20.380 14.780 1.00 87.44 264 GLU A N 1
ATOM 2057 C CA . GLU A 1 264 ? -58.591 -20.341 15.043 1.00 87.44 264 GLU A CA 1
ATOM 2058 C C . GLU A 1 264 ? -59.276 -21.706 14.826 1.00 87.44 264 GLU A C 1
ATOM 2060 O O . GLU A 1 264 ? -60.481 -21.828 15.038 1.00 87.44 264 GLU A O 1
ATOM 2065 N N . GLY A 1 265 ? -58.534 -22.743 14.408 1.00 72.56 265 GLY A N 1
ATOM 2066 C CA . GLY A 1 265 ? -59.051 -24.105 14.238 1.00 72.56 265 GLY A CA 1
ATOM 2067 C C . GLY A 1 265 ? -60.001 -24.262 13.049 1.00 72.56 265 GLY A C 1
ATOM 2068 O O . GLY A 1 265 ? -60.753 -25.232 12.971 1.00 72.56 265 GLY A O 1
ATOM 2069 N N . ARG A 1 266 ? -59.982 -23.307 12.112 1.00 62.69 266 ARG A N 1
ATOM 2070 C CA . ARG A 1 266 ? -60.870 -23.267 10.941 1.00 62.69 266 ARG A CA 1
ATOM 2071 C C . ARG A 1 266 ? -60.239 -23.876 9.690 1.00 62.69 266 ARG A C 1
ATOM 2073 O O . ARG A 1 266 ? -60.799 -23.751 8.598 1.00 62.69 266 ARG A O 1
ATOM 2080 N N . SER A 1 267 ? -59.080 -24.521 9.831 1.00 56.12 267 SER A N 1
ATOM 2081 C CA . SER A 1 267 ? -58.441 -25.254 8.748 1.00 56.12 267 SER A CA 1
ATOM 2082 C C . SER A 1 267 ? -59.287 -26.481 8.410 1.00 56.12 267 SER A C 1
ATOM 2084 O O . SER A 1 267 ? -59.396 -27.449 9.159 1.00 56.12 267 SER A O 1
ATOM 2086 N N . GLY A 1 268 ? -59.977 -26.390 7.274 1.00 51.25 268 GLY A N 1
ATOM 2087 C CA . GLY A 1 268 ? -60.774 -27.480 6.738 1.00 51.25 268 GLY A CA 1
ATOM 2088 C C . GLY A 1 268 ? -59.951 -28.762 6.623 1.00 51.25 268 GLY A C 1
ATOM 2089 O O . GLY A 1 268 ? -58.768 -28.736 6.280 1.00 51.25 268 GLY A O 1
ATOM 2090 N N . LEU A 1 269 ? -60.613 -29.881 6.911 1.00 50.38 269 LEU A N 1
ATOM 2091 C CA . LEU A 1 269 ? -60.166 -31.239 6.626 1.00 50.38 269 LEU A CA 1
ATOM 2092 C C . LEU A 1 269 ? -59.387 -31.300 5.295 1.00 50.38 269 LEU A C 1
ATOM 2094 O O . LEU A 1 269 ? -59.957 -31.109 4.224 1.00 50.38 269 LEU A O 1
ATOM 2098 N N . GLY A 1 270 ? -58.091 -31.609 5.369 1.00 54.56 270 GLY A N 1
ATOM 2099 C CA . GLY A 1 270 ? -57.306 -32.066 4.223 1.00 54.56 270 GLY A CA 1
ATOM 2100 C C . GLY A 1 270 ? -56.292 -31.070 3.666 1.00 54.56 270 GLY A C 1
ATOM 2101 O O . GLY A 1 270 ? -56.567 -30.362 2.708 1.00 54.56 270 GLY A O 1
ATOM 2102 N N . SER A 1 271 ? -55.057 -31.122 4.173 1.00 51.09 271 SER A N 1
ATOM 2103 C CA . SER A 1 271 ? -53.854 -31.128 3.322 1.00 51.09 271 SER A CA 1
ATOM 2104 C C . SER A 1 271 ? -52.614 -31.415 4.172 1.00 51.09 271 SER A C 1
ATOM 2106 O O . SER A 1 271 ? -51.852 -30.526 4.552 1.00 51.09 271 SER A O 1
ATOM 2108 N N . GLY A 1 272 ? -52.401 -32.697 4.479 1.00 50.06 272 GLY A N 1
ATOM 2109 C CA . GLY A 1 272 ? -51.113 -33.217 4.935 1.00 50.06 272 GLY A CA 1
ATOM 2110 C C . GLY A 1 272 ? -50.091 -33.166 3.797 1.00 50.06 272 GLY A C 1
ATOM 2111 O O . GLY A 1 272 ? -49.763 -34.181 3.190 1.00 50.06 272 GLY A O 1
ATOM 2112 N N . GLY A 1 273 ? -49.608 -31.968 3.470 1.00 50.09 273 GLY A N 1
ATOM 2113 C CA . GLY A 1 273 ? -48.608 -31.724 2.433 1.00 50.09 273 GLY A CA 1
ATOM 2114 C C . GLY A 1 273 ? -47.189 -31.981 2.931 1.00 50.09 273 GLY A C 1
ATOM 2115 O O . GLY A 1 273 ? -46.403 -31.048 3.097 1.00 50.09 273 GLY A O 1
ATOM 2116 N N . GLY A 1 274 ? -46.855 -33.250 3.174 1.00 48.38 274 GLY A N 1
ATOM 2117 C CA . GLY A 1 274 ? -45.492 -33.688 3.454 1.00 48.38 274 GLY A CA 1
ATOM 2118 C C . GLY A 1 274 ? -44.519 -33.199 2.376 1.00 48.38 274 GLY A C 1
ATOM 2119 O O . GLY A 1 274 ? -44.677 -33.477 1.187 1.00 48.38 274 GLY A O 1
ATOM 2120 N N . ARG A 1 275 ? -43.484 -32.468 2.799 1.00 50.97 275 ARG A N 1
ATOM 2121 C CA . ARG A 1 275 ? -42.338 -32.082 1.965 1.00 50.97 275 ARG A CA 1
ATOM 2122 C C . ARG A 1 275 ? -41.649 -33.341 1.426 1.00 50.97 275 ARG A C 1
ATOM 2124 O O . ARG A 1 275 ? -40.804 -33.930 2.093 1.00 50.97 275 ARG A O 1
ATOM 2131 N N . LYS A 1 276 ? -41.993 -33.746 0.203 1.00 45.78 276 LYS A N 1
ATOM 2132 C CA . LYS A 1 276 ? -41.325 -34.828 -0.529 1.00 45.78 276 LYS A CA 1
ATOM 2133 C C . LYS A 1 276 ? -39.926 -34.350 -0.936 1.00 45.78 276 LYS A C 1
ATOM 2135 O O . LYS A 1 276 ? -39.777 -33.426 -1.738 1.00 45.78 276 LYS A O 1
ATOM 2140 N N . GLY A 1 277 ? -38.902 -34.945 -0.328 1.00 50.91 277 GLY A N 1
ATOM 2141 C CA . GLY A 1 277 ? -37.499 -34.689 -0.638 1.00 50.91 277 GLY A CA 1
ATOM 2142 C C . GLY A 1 277 ? -37.187 -34.986 -2.107 1.00 50.91 277 GLY A C 1
ATOM 2143 O O . GLY A 1 277 ? -37.491 -36.063 -2.615 1.00 50.91 277 GLY A O 1
ATOM 2144 N N . ARG A 1 278 ? -36.564 -34.027 -2.797 1.00 49.50 278 ARG A N 1
ATOM 2145 C CA . ARG A 1 278 ? -36.017 -34.223 -4.146 1.00 49.50 278 ARG A CA 1
ATOM 2146 C C . ARG A 1 278 ? -34.687 -34.976 -4.021 1.00 49.50 278 ARG A C 1
ATOM 2148 O O . ARG A 1 278 ? -33.656 -34.353 -3.784 1.00 49.50 278 ARG A O 1
ATOM 2155 N N . LYS A 1 279 ? -34.709 -36.304 -4.175 1.00 48.34 279 LYS A N 1
ATOM 2156 C CA . LYS A 1 279 ? -33.514 -37.087 -4.537 1.00 48.34 279 LYS A CA 1
ATOM 2157 C C . LYS A 1 279 ? -33.139 -36.709 -5.975 1.00 48.34 279 LYS A C 1
ATOM 2159 O O . LYS A 1 279 ? -33.934 -36.916 -6.887 1.00 48.34 279 LYS A O 1
ATOM 2164 N N . LYS A 1 280 ? -31.962 -36.108 -6.166 1.00 51.78 280 LYS A N 1
ATOM 2165 C CA . LYS A 1 280 ? -31.318 -36.015 -7.482 1.00 51.78 280 LYS A CA 1
ATOM 2166 C C . LYS A 1 280 ? -30.813 -37.413 -7.846 1.00 51.78 280 LYS A C 1
ATOM 2168 O O . LYS A 1 280 ? -30.173 -38.046 -7.014 1.00 51.78 280 LYS A O 1
ATOM 2173 N N . HIS A 1 281 ? -31.133 -37.878 -9.048 1.00 48.12 281 HIS A N 1
ATOM 2174 C CA . HIS A 1 281 ? -30.490 -39.039 -9.649 1.00 48.12 281 HIS A CA 1
ATOM 2175 C C . HIS A 1 281 ? -29.241 -38.575 -10.397 1.00 48.12 281 HIS A C 1
ATOM 2177 O O . HIS A 1 281 ? -29.301 -37.601 -11.149 1.00 48.12 281 HIS A O 1
ATOM 2183 N N . ASP A 1 282 ? -28.137 -39.273 -10.151 1.00 51.75 282 ASP A N 1
ATOM 2184 C CA . ASP A 1 282 ? -26.923 -39.220 -10.953 1.00 51.75 282 ASP A CA 1
ATOM 2185 C C . ASP A 1 282 ? -27.219 -39.752 -12.361 1.00 51.75 282 ASP A C 1
ATOM 2187 O O . ASP A 1 282 ? -27.875 -40.785 -12.523 1.00 51.75 282 ASP A O 1
ATOM 2191 N N . ILE A 1 283 ? -26.738 -39.034 -13.374 1.00 52.66 283 ILE A N 1
ATOM 2192 C CA . ILE A 1 283 ? -26.682 -39.493 -14.762 1.00 52.66 283 ILE A CA 1
ATOM 2193 C C . ILE A 1 283 ? -25.206 -39.766 -15.052 1.00 52.66 283 ILE A C 1
ATOM 2195 O O . ILE A 1 283 ? -24.358 -38.917 -14.770 1.00 52.66 283 ILE A O 1
ATOM 2199 N N . LYS A 1 284 ? -24.948 -40.990 -15.520 1.00 53.34 284 LYS A N 1
ATOM 2200 C CA . LYS A 1 284 ? -23.660 -41.482 -16.019 1.00 53.34 284 LYS A CA 1
ATOM 2201 C C . LYS A 1 284 ? -23.207 -40.712 -17.252 1.00 53.34 284 LYS A C 1
ATOM 2203 O O . LYS A 1 284 ? -24.094 -40.347 -18.054 1.00 53.34 284 LYS A O 1
#

pLDDT: mean 72.17, std 20.09, range [29.22, 97.88]

Sequence (284 aa):
MPEKRRKREILSSSRSDVDKIDIFRRHFESQFAPLKDTQEKPSSKKHKTLREKTVEELSDQGWAGIPGVGDDGLIENVPVTEFDATKDLPRSVPKAPRSELKSFMSSKPPLPTSSTTILPTKSKKSSDDEEDPRSEAEMLKNDLALQRLLRESHLLDSTSGKLEATGKNRLRALESRIQALGGKDITTQKNVPMAIRKGITAAREGRELKRRESAKEAGIVLEKVTTSKKTSKKRRDRGGFGPSIGRFKGGALVLSKRDVMDIEGRSGLGSGGGRKGRKKHDIK

InterPro domains:
  IPR027973 40S small subunit processome assembly factor 1-like [PF15375] (121-237)
  IPR053030 Ribosomal biogenesis protein FAF1-like [PTHR28096] (76-281)

Secondary structure (DSSP, 8-state):
-----PPPP--SSHHHHHHHHHHHHHHHHHHSPPPP---PPP------------------------------------------TTT---SSPPPPPHHHHHHHHSSSPPPS-----------------S--HHHHHHHHHHHHHHHHHHHHGGGS-TTS--SS--HHHHHHHHHHHHHHTTPPP-SS-S---HHHHHHHHHHHHHHHHHHHHHHHHTTPPPPP--------S------S---SSSEEETTEEE--HHHHHHHTT---S---------PPPP--